Protein AF-A0A2E4DFK0-F1 (afdb_monomer_lite)

Radius of gyration: 17.84 Å; chains: 1; bounding box: 46×48×43 Å

Structure (mmCIF, N/CA/C/O backbone):
data_AF-A0A2E4DFK0-F1
#
_entry.id   AF-A0A2E4DFK0-F1
#
loop_
_atom_site.group_PDB
_atom_site.id
_atom_site.type_symbol
_atom_site.label_atom_id
_atom_site.label_alt_id
_atom_site.label_comp_id
_atom_site.label_asym_id
_atom_site.label_entity_id
_atom_site.label_seq_id
_atom_site.pdbx_PDB_ins_code
_atom_site.Cartn_x
_atom_site.Cartn_y
_atom_site.Cartn_z
_atom_site.occupancy
_atom_site.B_iso_or_equiv
_atom_site.auth_seq_id
_atom_site.auth_comp_id
_atom_site.auth_asym_id
_atom_site.auth_atom_id
_atom_site.pdbx_PDB_model_num
ATOM 1 N N . MET A 1 1 ? 27.033 -33.539 -15.275 1.00 55.78 1 MET A N 1
ATOM 2 C CA . MET A 1 1 ? 26.196 -32.811 -14.290 1.00 55.78 1 MET A CA 1
ATOM 3 C C . MET A 1 1 ? 26.035 -31.314 -14.577 1.00 55.78 1 MET A C 1
ATOM 5 O O . MET A 1 1 ? 24.953 -30.813 -14.322 1.00 55.78 1 MET A O 1
ATOM 9 N N . LYS A 1 2 ? 27.013 -30.598 -15.162 1.00 49.16 2 LYS A N 1
ATOM 10 C CA . LYS A 1 2 ? 26.869 -29.155 -15.469 1.00 49.16 2 LYS A CA 1
ATOM 11 C C . LYS A 1 2 ? 25.799 -28.812 -16.531 1.00 49.16 2 LYS A C 1
ATOM 13 O O . LYS A 1 2 ? 25.130 -27.799 -16.391 1.00 49.16 2 LYS A O 1
ATOM 18 N N . SER A 1 3 ? 25.556 -29.673 -17.527 1.00 51.25 3 SER A N 1
ATOM 19 C CA . SER A 1 3 ? 24.530 -29.415 -18.562 1.00 51.25 3 SER A CA 1
ATOM 20 C C . SER A 1 3 ? 23.079 -29.572 -18.093 1.00 51.25 3 SER A C 1
ATOM 22 O O . SER A 1 3 ? 22.201 -28.958 -18.683 1.00 51.25 3 SER A O 1
ATOM 24 N N . LEU A 1 4 ? 22.806 -30.352 -17.038 1.00 48.09 4 LEU A N 1
ATOM 25 C CA . LEU A 1 4 ? 21.438 -30.538 -16.530 1.00 48.09 4 LEU A CA 1
ATOM 26 C C . LEU A 1 4 ? 20.971 -29.326 -15.702 1.00 48.09 4 LEU A C 1
ATOM 28 O O . LEU A 1 4 ? 19.796 -28.979 -15.728 1.00 48.09 4 LEU A O 1
ATOM 32 N N . MET A 1 5 ? 21.904 -28.640 -15.029 1.00 55.22 5 MET A N 1
ATOM 33 C CA . MET A 1 5 ? 21.616 -27.405 -14.291 1.00 55.22 5 MET A CA 1
ATOM 34 C C . MET A 1 5 ? 21.297 -26.224 -15.217 1.00 55.22 5 MET A C 1
ATOM 36 O O . MET A 1 5 ? 20.380 -25.469 -14.929 1.00 55.22 5 MET A O 1
ATOM 40 N N . ILE A 1 6 ? 21.988 -26.098 -16.355 1.00 53.69 6 ILE A N 1
ATOM 41 C CA . ILE A 1 6 ? 21.777 -24.983 -17.298 1.00 53.69 6 ILE A CA 1
ATOM 42 C C . ILE A 1 6 ? 20.385 -25.050 -17.950 1.00 53.69 6 ILE A C 1
ATOM 44 O O . ILE A 1 6 ? 19.730 -24.024 -18.109 1.00 53.69 6 ILE A O 1
ATOM 48 N N . VAL A 1 7 ? 19.899 -26.250 -18.286 1.00 55.97 7 VAL A N 1
ATOM 49 C CA . VAL A 1 7 ? 18.565 -26.426 -18.889 1.00 55.97 7 VAL A CA 1
ATOM 50 C C . VAL A 1 7 ? 17.448 -26.111 -17.889 1.00 55.97 7 VAL A C 1
ATOM 52 O O . VAL A 1 7 ? 16.452 -25.503 -18.273 1.00 55.97 7 VAL A O 1
ATOM 55 N N . LEU A 1 8 ? 17.625 -26.456 -16.607 1.00 50.47 8 LEU A N 1
ATOM 56 C CA . LEU A 1 8 ? 16.631 -26.174 -15.569 1.00 50.47 8 LEU A CA 1
ATOM 57 C C . LEU A 1 8 ? 16.486 -24.661 -15.317 1.00 50.47 8 LEU A C 1
ATOM 59 O O . LEU A 1 8 ? 15.369 -24.173 -15.202 1.00 50.47 8 LEU A O 1
ATOM 63 N N . THR A 1 9 ? 17.590 -23.905 -15.322 1.00 54.59 9 THR A N 1
ATOM 64 C CA . THR A 1 9 ? 17.565 -22.440 -15.152 1.00 54.59 9 THR A CA 1
ATOM 65 C C . THR A 1 9 ? 16.886 -21.716 -16.321 1.00 54.59 9 THR A C 1
ATOM 67 O O . THR A 1 9 ? 16.130 -20.774 -16.100 1.00 54.59 9 THR A O 1
ATOM 70 N N . ILE A 1 10 ? 17.098 -22.165 -17.565 1.00 53.81 10 ILE A N 1
ATOM 71 C CA . ILE A 1 10 ? 16.459 -21.558 -18.748 1.00 53.81 10 ILE A CA 1
ATOM 72 C C . ILE A 1 10 ? 14.939 -21.795 -18.743 1.00 53.81 10 ILE A C 1
ATOM 74 O O . ILE A 1 10 ? 14.176 -20.908 -19.129 1.00 53.81 10 ILE A O 1
ATOM 78 N N . PHE A 1 11 ? 14.487 -22.962 -18.270 1.00 52.25 11 PHE A N 1
ATOM 79 C CA . PHE A 1 11 ? 13.060 -23.290 -18.214 1.00 52.25 11 PHE A CA 1
ATOM 80 C C . PHE A 1 11 ? 12.300 -22.460 -17.167 1.00 52.25 11 PHE A C 1
ATOM 82 O O . PHE A 1 11 ? 11.178 -22.031 -17.436 1.00 52.25 11 PHE A O 1
ATOM 89 N N . THR A 1 12 ? 12.910 -22.176 -16.009 1.00 54.28 12 THR A N 1
ATOM 90 C CA . THR A 1 12 ? 12.309 -21.306 -14.980 1.00 54.28 12 THR A CA 1
ATOM 91 C C . THR A 1 12 ? 12.127 -19.873 -15.494 1.00 54.28 12 THR A C 1
ATOM 93 O O . THR A 1 12 ? 11.031 -19.327 -15.391 1.00 54.28 12 THR A O 1
ATOM 96 N N . LEU A 1 13 ? 13.140 -19.307 -16.163 1.00 51.50 13 LEU A N 1
ATOM 97 C CA . LEU A 1 13 ? 13.078 -17.945 -16.718 1.00 51.50 13 LEU A CA 1
ATOM 98 C C . LEU A 1 13 ? 12.003 -17.788 -17.813 1.00 51.50 13 LEU A C 1
ATOM 100 O O . LEU A 1 13 ? 11.336 -16.756 -17.895 1.00 51.50 13 LEU A O 1
ATOM 104 N N . GLN A 1 14 ? 11.784 -18.814 -18.646 1.00 52.78 14 GLN A N 1
ATOM 105 C CA . GLN A 1 14 ? 10.715 -18.790 -19.655 1.00 52.78 14 GLN A CA 1
ATOM 106 C C . GLN A 1 14 ? 9.305 -18.889 -19.051 1.00 52.78 14 GLN A C 1
ATOM 108 O O . GLN A 1 14 ? 8.361 -18.356 -19.640 1.00 52.78 14 GLN A O 1
ATOM 113 N N . LEU A 1 15 ? 9.142 -19.546 -17.896 1.00 56.75 15 LEU A N 1
ATOM 114 C CA . LEU A 1 15 ? 7.858 -19.592 -17.192 1.00 56.75 15 LEU A CA 1
ATOM 115 C C . LEU A 1 15 ? 7.529 -18.236 -16.547 1.00 56.75 15 LEU A C 1
ATOM 117 O O . LEU A 1 15 ? 6.394 -17.772 -16.652 1.00 56.75 15 LEU A O 1
ATOM 121 N N . GLU A 1 16 ? 8.525 -17.577 -15.950 1.00 55.44 16 GLU A N 1
ATOM 122 C CA . GLU A 1 16 ? 8.375 -16.276 -15.282 1.00 55.44 16 GLU A CA 1
ATOM 123 C C . GLU A 1 16 ? 8.038 -15.145 -16.263 1.00 55.44 16 GLU A C 1
ATOM 125 O O . GLU A 1 16 ? 7.126 -14.357 -16.013 1.00 55.44 16 GLU A O 1
ATOM 130 N N . ALA A 1 17 ? 8.667 -15.117 -17.444 1.00 55.34 17 ALA A N 1
ATOM 131 C CA . ALA A 1 17 ? 8.335 -14.143 -18.489 1.00 55.34 17 ALA A CA 1
ATOM 132 C C . ALA A 1 17 ? 6.880 -14.266 -18.991 1.00 55.34 17 ALA A C 1
ATOM 134 O O . ALA A 1 17 ? 6.301 -13.298 -19.490 1.00 55.34 17 ALA A O 1
ATOM 135 N N . LYS A 1 18 ? 6.259 -15.444 -18.839 1.00 63.25 18 LYS A N 1
ATOM 136 C CA . LYS A 1 18 ? 4.854 -15.662 -19.199 1.00 63.25 18 LYS A CA 1
ATOM 137 C C . LYS A 1 18 ? 3.891 -15.090 -18.156 1.00 63.25 18 LYS A C 1
ATOM 139 O O . LYS A 1 18 ? 2.801 -14.672 -18.547 1.00 63.25 18 LYS A O 1
ATOM 144 N N . LEU A 1 19 ? 4.299 -15.005 -16.884 1.00 67.06 19 LEU A N 1
ATOM 145 C CA . LEU A 1 19 ? 3.489 -14.438 -15.799 1.00 67.06 19 LEU A CA 1
ATOM 146 C C . LEU A 1 19 ? 3.148 -12.975 -16.098 1.00 67.06 19 LEU A C 1
ATOM 148 O O . LEU A 1 19 ? 1.978 -12.622 -16.183 1.00 67.06 19 LEU A O 1
ATOM 152 N N . CYS A 1 20 ? 4.132 -12.130 -16.402 1.00 76.38 20 CYS A N 1
ATOM 153 C CA . CYS A 1 20 ? 3.855 -10.724 -16.719 1.00 76.38 20 CYS A CA 1
ATOM 154 C C . CYS A 1 20 ? 3.474 -10.466 -18.187 1.00 76.38 20 CYS A C 1
ATOM 156 O O . CYS A 1 20 ? 3.246 -9.312 -18.559 1.00 76.38 20 CYS A O 1
ATOM 158 N N . SER A 1 21 ? 3.393 -11.503 -19.035 1.00 65.88 21 SER A N 1
ATOM 159 C CA . SER A 1 21 ? 3.031 -11.315 -20.441 1.00 65.88 21 SER A CA 1
ATOM 160 C C . SER A 1 21 ? 1.601 -10.781 -20.557 1.00 65.88 21 SER A C 1
ATOM 162 O O . SER A 1 21 ? 0.642 -11.332 -20.014 1.00 65.88 21 SER A O 1
ATOM 164 N N . THR A 1 22 ? 1.479 -9.649 -21.243 1.00 58.12 22 THR A N 1
ATOM 165 C CA . THR A 1 22 ? 0.258 -8.871 -21.439 1.00 58.12 22 THR A CA 1
ATOM 166 C C . THR A 1 22 ? 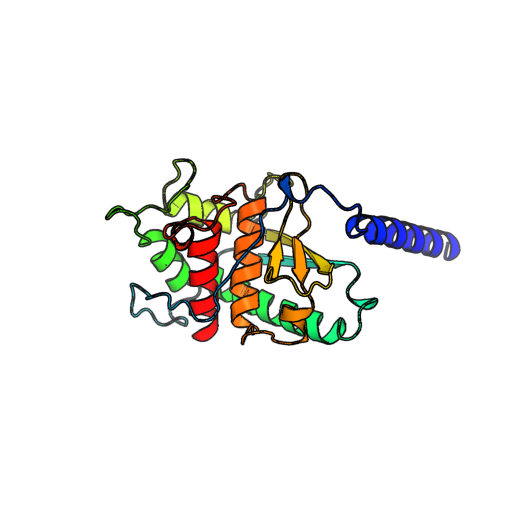-0.719 -9.593 -22.366 1.00 58.12 22 THR A C 1
ATOM 168 O O . THR A 1 22 ? -1.018 -9.128 -23.463 1.00 58.12 22 THR A O 1
ATOM 171 N N . GLN A 1 23 ? -1.306 -10.707 -21.933 1.00 53.41 23 GLN A N 1
ATOM 172 C CA . GLN A 1 23 ? -2.665 -10.967 -22.392 1.00 53.41 23 GLN A CA 1
ATOM 173 C C . GLN A 1 23 ? -3.513 -9.820 -21.843 1.00 53.41 23 GLN A C 1
ATOM 175 O O . GLN A 1 23 ? -3.681 -9.687 -20.633 1.00 53.41 23 GLN A O 1
ATOM 180 N N . HIS A 1 24 ? -3.936 -8.918 -22.73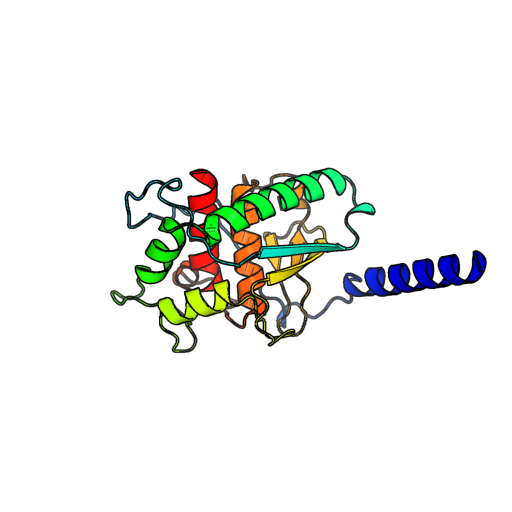4 1.00 53.03 24 HIS A N 1
ATOM 181 C CA . HIS A 1 24 ? -4.900 -7.864 -22.444 1.00 53.03 24 HIS A CA 1
ATOM 182 C C . HIS A 1 24 ? -6.182 -8.520 -21.930 1.00 53.03 24 HIS A C 1
ATOM 184 O O . HIS A 1 24 ? -7.081 -8.845 -22.699 1.00 53.03 24 HIS A O 1
ATOM 190 N N . MET A 1 25 ? -6.241 -8.744 -20.622 1.00 57.06 25 MET A N 1
ATOM 191 C CA . MET A 1 25 ? -7.495 -8.990 -19.939 1.00 57.06 25 MET A CA 1
ATOM 192 C C . MET A 1 25 ? -8.351 -7.732 -20.081 1.00 57.06 25 MET A C 1
ATOM 194 O O . MET A 1 25 ? -7.818 -6.609 -20.099 1.00 57.06 25 MET A O 1
ATOM 198 N N . SER A 1 26 ? -9.656 -7.950 -20.239 1.00 63.62 26 SER A N 1
ATOM 199 C CA . SER A 1 26 ? -10.679 -6.913 -20.347 1.00 63.62 26 SER A CA 1
ATOM 200 C C . SER A 1 26 ? -10.501 -5.866 -19.254 1.00 63.62 26 SER A C 1
ATOM 202 O O . SER A 1 26 ? -10.208 -6.194 -18.105 1.00 63.62 26 SER A O 1
ATOM 204 N N . GLU A 1 27 ? -10.685 -4.592 -19.610 1.00 66.00 27 GLU A N 1
ATOM 205 C CA . GLU A 1 27 ? -10.629 -3.489 -18.640 1.00 66.00 27 GLU A CA 1
ATOM 206 C C . GLU A 1 27 ? -11.657 -3.671 -17.508 1.00 66.00 27 GLU A C 1
ATOM 208 O O . GLU A 1 27 ? -11.428 -3.193 -16.404 1.00 66.00 27 GLU A O 1
ATOM 213 N N . GLU A 1 28 ? -12.728 -4.434 -17.747 1.00 63.25 28 GLU A N 1
ATOM 214 C CA . GLU A 1 28 ? -13.778 -4.757 -16.771 1.00 63.25 28 GLU A CA 1
ATOM 215 C C . GLU A 1 28 ? -13.278 -5.524 -15.534 1.00 63.25 28 GLU A C 1
ATOM 217 O O . GLU A 1 28 ? -13.874 -5.404 -14.466 1.00 63.25 28 GLU A O 1
ATOM 222 N N . ASP A 1 29 ? -12.169 -6.264 -15.638 1.00 63.91 29 ASP A N 1
ATOM 223 C CA . ASP A 1 29 ? -11.609 -7.024 -14.511 1.00 63.91 29 ASP A CA 1
ATOM 224 C C . ASP A 1 29 ? -10.558 -6.231 -13.712 1.00 63.91 29 ASP A C 1
ATOM 226 O O . ASP A 1 29 ? -10.050 -6.716 -12.690 1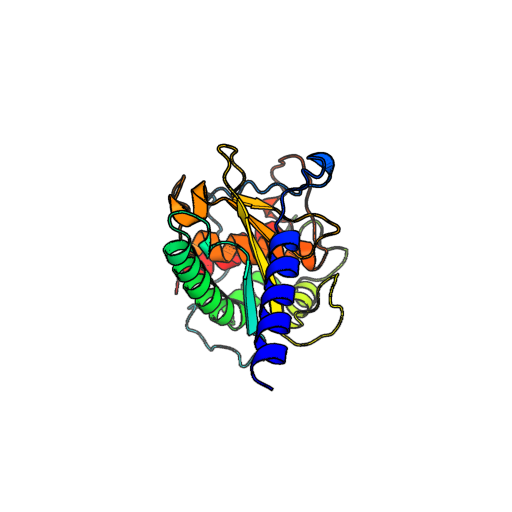.00 63.91 29 ASP A O 1
ATOM 230 N N . ARG A 1 30 ? -10.205 -5.021 -14.173 1.00 72.31 30 ARG A N 1
ATOM 231 C CA . ARG A 1 30 ? -9.169 -4.181 -13.558 1.00 72.31 30 ARG A CA 1
ATOM 232 C C . ARG A 1 30 ? -9.731 -3.369 -12.406 1.00 72.31 30 ARG A C 1
ATOM 234 O O . ARG A 1 30 ? -10.757 -2.703 -12.523 1.00 72.31 30 ARG A O 1
ATOM 241 N N . HIS A 1 31 ? -9.004 -3.374 -11.297 1.00 68.75 31 HIS A N 1
ATOM 242 C CA . HIS A 1 31 ? -9.246 -2.455 -10.194 1.00 68.75 31 HIS A CA 1
ATOM 243 C C . HIS A 1 31 ? -8.279 -1.281 -10.340 1.00 68.75 31 HIS A C 1
ATOM 245 O O . HIS A 1 31 ? -7.191 -1.290 -9.780 1.00 68.75 31 HIS A O 1
ATOM 251 N N . ASP A 1 32 ? -8.657 -0.301 -11.164 1.00 70.56 32 ASP A N 1
ATOM 252 C CA . ASP A 1 32 ? -7.804 0.855 -11.439 1.00 70.56 32 ASP A CA 1
ATOM 253 C C . ASP A 1 32 ? -7.720 1.791 -10.219 1.00 70.56 32 ASP A C 1
ATOM 255 O O . ASP A 1 32 ? -8.738 2.236 -9.655 1.00 70.56 32 ASP A O 1
ATOM 259 N N . ILE A 1 33 ? -6.485 2.144 -9.856 1.00 65.75 33 ILE A N 1
ATOM 260 C CA . ILE A 1 33 ? -6.190 3.111 -8.803 1.00 65.75 33 ILE A CA 1
ATOM 261 C C . ILE A 1 33 ? -6.004 4.509 -9.384 1.00 65.75 33 ILE A C 1
ATOM 263 O O . ILE A 1 33 ? -5.139 4.752 -10.225 1.00 65.75 33 ILE A O 1
ATOM 267 N N . TYR A 1 34 ? -6.751 5.450 -8.812 1.00 67.50 34 TYR A N 1
ATOM 268 C CA . TYR A 1 34 ? -6.393 6.863 -8.783 1.00 67.50 34 TYR A CA 1
ATOM 269 C C . TYR A 1 34 ? -5.968 7.183 -7.346 1.00 67.50 34 TYR A C 1
ATOM 271 O O . TYR A 1 34 ? -6.824 7.245 -6.462 1.00 67.50 34 TYR A O 1
ATOM 279 N N . PHE A 1 35 ? -4.663 7.254 -7.095 1.00 64.06 35 PHE A N 1
ATOM 280 C CA . PHE A 1 35 ? -4.095 7.722 -5.830 1.00 64.06 35 PHE A CA 1
ATOM 281 C C . PHE A 1 35 ? -3.755 9.184 -6.079 1.00 64.06 35 PHE A C 1
ATOM 283 O O . PHE A 1 35 ? -2.971 9.473 -6.985 1.00 64.06 35 PHE A O 1
ATOM 290 N N . ASP A 1 36 ? -4.407 10.097 -5.367 1.00 69.62 36 ASP A N 1
ATOM 291 C CA . ASP A 1 36 ? -4.028 11.503 -5.428 1.00 69.62 36 ASP A CA 1
ATOM 292 C C . ASP A 1 36 ? -2.904 11.716 -4.410 1.00 69.62 36 ASP A C 1
ATOM 294 O O . ASP A 1 36 ? -3.173 11.660 -3.209 1.00 69.62 36 ASP A O 1
ATOM 298 N N . PRO A 1 37 ? -1.649 11.923 -4.848 1.00 57.06 37 PRO A N 1
ATOM 299 C CA . PRO A 1 37 ? -0.534 12.127 -3.927 1.00 57.06 37 PRO A CA 1
ATOM 300 C C . PRO A 1 37 ? -0.673 13.422 -3.112 1.00 57.06 37 PRO A C 1
ATOM 302 O O . PRO A 1 37 ? 0.066 13.606 -2.154 1.00 57.06 37 PRO A O 1
ATOM 305 N N . ASN A 1 38 ? -1.613 14.309 -3.466 1.00 64.25 38 ASN A N 1
ATOM 306 C CA . ASN A 1 38 ? -1.909 15.532 -2.718 1.00 64.25 38 ASN A CA 1
ATOM 307 C C . ASN A 1 38 ? -3.115 15.380 -1.778 1.00 64.25 38 ASN A C 1
ATOM 309 O O . ASN A 1 38 ? -3.523 16.362 -1.157 1.00 64.25 38 ASN A O 1
ATOM 313 N N . GLU A 1 39 ? -3.739 14.199 -1.692 1.00 73.44 39 GLU A N 1
ATOM 314 C CA . GLU A 1 39 ? -4.818 13.986 -0.730 1.00 73.44 39 GLU A CA 1
ATOM 315 C C . GLU A 1 39 ? -4.224 13.894 0.682 1.00 73.44 39 GLU A C 1
ATOM 317 O O . GLU A 1 39 ? -3.675 12.869 1.082 1.00 73.44 39 GLU A O 1
ATOM 322 N N . GLU A 1 40 ? -4.338 14.989 1.438 1.00 66.00 40 GLU A N 1
ATOM 323 C CA . GLU A 1 40 ? -3.895 15.044 2.829 1.00 66.00 40 GLU A CA 1
ATOM 324 C C . GLU A 1 40 ? -4.683 14.036 3.677 1.00 66.00 40 GLU A C 1
ATOM 326 O O . GLU A 1 40 ? -5.914 14.093 3.793 1.00 66.00 40 GLU A O 1
ATOM 331 N N . PHE A 1 41 ? -3.956 13.096 4.280 1.00 71.00 41 PHE A N 1
ATOM 332 C CA . PHE A 1 41 ? -4.496 12.179 5.271 1.00 71.00 41 PHE A CA 1
ATOM 333 C C . PHE A 1 41 ? -4.151 12.698 6.667 1.00 71.00 41 PHE A C 1
ATOM 335 O O . PHE A 1 41 ? -2.993 12.692 7.086 1.00 71.00 41 PHE A O 1
ATOM 342 N N . GLU A 1 42 ? -5.164 13.150 7.401 1.00 74.56 42 GLU A N 1
ATOM 343 C CA . GLU A 1 42 ? -4.982 13.594 8.780 1.00 74.56 42 GLU A CA 1
ATOM 344 C C . GLU A 1 42 ? -4.785 12.387 9.706 1.00 74.56 42 GLU A C 1
ATOM 346 O O . GLU A 1 42 ? -5.653 11.521 9.836 1.00 74.56 42 GLU A O 1
ATOM 351 N N . PHE A 1 43 ? -3.634 12.348 10.373 1.00 76.12 43 PHE A N 1
ATOM 352 C CA . PHE A 1 43 ? -3.362 11.393 11.442 1.00 76.12 43 PHE A CA 1
ATOM 353 C C . PHE A 1 43 ? -4.179 11.737 12.679 1.00 76.12 43 PHE A C 1
ATOM 355 O O . PHE A 1 43 ? -4.266 12.897 13.080 1.00 76.12 43 PHE A O 1
ATOM 362 N N . THR A 1 44 ? -4.752 10.718 13.314 1.00 75.88 44 THR A N 1
ATOM 363 C CA . THR A 1 44 ? -5.571 10.923 14.514 1.00 75.88 44 THR A CA 1
ATOM 364 C C . THR A 1 44 ? -4.736 11.018 15.787 1.00 75.88 44 THR A C 1
ATOM 366 O O . THR A 1 44 ? -5.251 11.424 16.832 1.00 75.88 44 THR A O 1
ATOM 369 N N . THR A 1 45 ? -3.450 10.656 15.718 1.00 71.31 45 THR A N 1
ATOM 370 C CA . THR A 1 45 ? -2.562 10.597 16.877 1.00 71.31 45 THR A CA 1
ATOM 371 C C . THR A 1 45 ? -1.240 11.339 16.670 1.00 71.31 45 THR A C 1
ATOM 373 O O . THR A 1 45 ? -0.661 11.355 15.586 1.00 71.31 45 THR A O 1
ATOM 376 N N . ASN A 1 46 ? -0.738 11.930 17.760 1.00 74.69 46 ASN A N 1
ATOM 377 C CA . ASN A 1 46 ? 0.606 12.510 17.860 1.00 74.69 46 ASN A CA 1
ATOM 378 C C . ASN A 1 46 ? 1.602 11.471 18.411 1.00 74.69 46 ASN A C 1
ATOM 380 O O . ASN A 1 46 ? 2.349 11.767 19.341 1.00 74.69 46 ASN A O 1
ATOM 384 N N . ILE A 1 47 ? 1.543 10.231 17.921 1.00 76.12 47 ILE A N 1
ATOM 385 C CA . ILE A 1 47 ? 2.512 9.186 18.283 1.00 76.12 47 ILE A CA 1
ATOM 386 C C . ILE A 1 47 ? 3.746 9.367 17.392 1.00 76.12 47 ILE A C 1
ATOM 388 O O . ILE A 1 47 ? 3.604 9.541 16.178 1.00 76.12 47 ILE A O 1
ATOM 392 N N . ASP A 1 48 ? 4.941 9.352 17.988 1.00 74.06 48 ASP A N 1
ATOM 393 C CA . ASP A 1 48 ? 6.193 9.363 17.226 1.00 74.06 48 ASP A CA 1
ATOM 394 C C . ASP A 1 48 ? 6.285 8.060 16.425 1.00 74.06 48 ASP A C 1
ATOM 396 O O . ASP A 1 48 ? 6.017 6.978 16.941 1.00 74.06 48 ASP A O 1
ATOM 400 N N . VAL A 1 49 ? 6.660 8.132 15.151 1.00 68.50 49 VAL A N 1
ATOM 401 C CA . VAL A 1 49 ? 6.832 6.922 14.336 1.00 68.50 49 VAL A CA 1
ATOM 402 C C . VAL A 1 49 ? 7.946 6.013 14.879 1.00 68.50 49 VAL A C 1
ATOM 404 O O . VAL A 1 49 ? 7.944 4.810 14.622 1.00 68.50 49 VAL A O 1
ATOM 407 N N . ASN A 1 50 ? 8.870 6.576 15.662 1.00 68.75 50 ASN A N 1
ATOM 408 C CA . ASN A 1 50 ? 9.941 5.858 16.340 1.00 68.75 50 ASN A CA 1
ATOM 409 C C . ASN A 1 50 ? 9.538 5.322 17.725 1.00 68.75 50 ASN A C 1
ATOM 411 O O . ASN A 1 50 ? 10.359 4.655 18.360 1.00 68.75 50 ASN A O 1
ATOM 415 N N . ASP A 1 51 ? 8.314 5.588 18.203 1.00 64.56 51 ASP A N 1
ATOM 416 C CA . ASP A 1 51 ? 7.816 4.968 19.433 1.00 64.56 51 ASP A CA 1
ATOM 417 C C . ASP A 1 51 ? 7.666 3.459 19.213 1.00 64.56 51 ASP A C 1
ATOM 419 O O . ASP A 1 51 ? 6.849 3.014 18.407 1.00 64.56 51 ASP A O 1
ATOM 423 N N . GLU A 1 52 ? 8.477 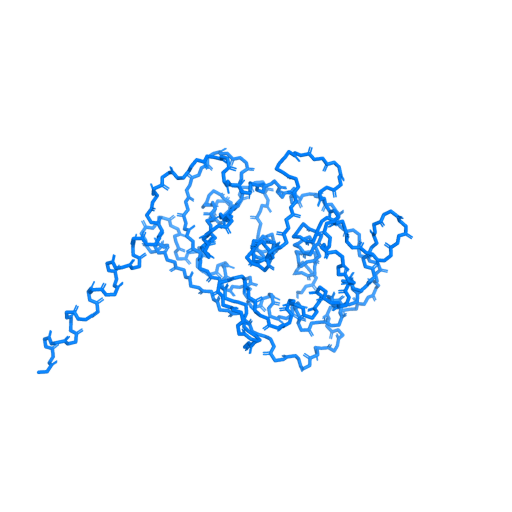2.703 19.960 1.00 73.94 52 GLU A N 1
ATOM 424 C CA . GLU A 1 52 ? 8.497 1.243 20.110 1.00 73.94 52 GLU A CA 1
ATOM 425 C C . GLU A 1 52 ? 8.057 0.459 18.860 1.00 73.94 52 GLU A C 1
ATOM 427 O O . GLU A 1 52 ? 6.874 0.170 18.660 1.00 73.94 52 GLU A O 1
ATOM 432 N N . LEU A 1 53 ? 9.037 0.025 18.055 1.00 77.00 53 LEU A N 1
ATOM 433 C CA . LEU A 1 53 ? 8.803 -1.065 17.108 1.00 77.00 53 LEU A CA 1
ATOM 434 C C . LEU A 1 53 ? 8.303 -2.284 17.884 1.00 77.00 53 LEU A C 1
ATOM 436 O O . LEU A 1 53 ? 8.953 -2.778 18.810 1.00 77.00 53 LEU A O 1
ATOM 440 N N . GLU A 1 54 ? 7.137 -2.768 17.494 1.00 79.56 54 GLU A N 1
ATOM 441 C CA . GLU A 1 54 ? 6.583 -3.996 18.020 1.00 79.56 54 GLU A CA 1
ATOM 442 C C . GLU A 1 54 ? 7.353 -5.165 17.412 1.00 79.56 54 GLU A C 1
ATOM 444 O O . GLU A 1 54 ? 7.668 -5.174 16.223 1.00 79.56 54 GLU A O 1
ATOM 449 N N . ASN A 1 55 ? 7.658 -6.173 18.228 1.00 79.88 55 ASN A N 1
ATOM 450 C CA . ASN A 1 55 ? 8.236 -7.418 17.735 1.00 79.88 55 ASN A CA 1
ATOM 451 C C . ASN A 1 55 ? 7.143 -8.250 17.046 1.00 79.88 55 ASN A C 1
ATOM 453 O O . ASN A 1 55 ? 6.676 -9.254 17.588 1.00 79.88 55 ASN A O 1
ATOM 457 N N . VAL A 1 56 ? 6.674 -7.774 15.893 1.00 82.62 56 VAL A N 1
ATOM 458 C CA . VAL A 1 56 ? 5.776 -8.522 15.018 1.00 82.62 56 VAL A CA 1
ATOM 459 C C . VAL A 1 56 ? 6.622 -9.367 14.064 1.00 82.62 56 VAL A C 1
ATOM 461 O O . VAL A 1 56 ? 7.599 -8.869 13.511 1.00 82.62 56 VAL A O 1
ATOM 464 N N . PRO A 1 57 ? 6.278 -10.645 13.846 1.00 86.81 57 PRO A N 1
ATOM 465 C CA . PRO A 1 57 ? 7.036 -11.525 12.957 1.00 86.81 57 PRO A CA 1
ATOM 466 C C . PRO A 1 57 ? 6.824 -11.210 11.465 1.00 86.81 57 PRO A C 1
ATOM 468 O O . PRO A 1 57 ? 7.262 -11.991 10.627 1.00 86.81 57 PRO A O 1
ATOM 471 N N . THR A 1 58 ? 6.123 -10.122 11.129 1.00 90.31 58 THR A N 1
ATOM 472 C CA . THR A 1 58 ? 5.650 -9.858 9.771 1.00 90.31 58 THR A CA 1
ATOM 473 C C . THR A 1 58 ? 6.753 -9.303 8.867 1.00 90.31 58 THR A C 1
ATOM 475 O O . THR A 1 58 ? 7.387 -8.303 9.203 1.00 90.31 58 THR A O 1
ATOM 478 N N . SER A 1 59 ? 6.947 -9.921 7.703 1.00 93.69 59 SER A N 1
ATOM 479 C CA . SER A 1 59 ? 7.929 -9.551 6.677 1.00 93.69 59 SER A CA 1
ATOM 480 C C . SER A 1 59 ? 7.261 -9.230 5.336 1.00 93.69 59 SER A C 1
ATOM 482 O O . SER A 1 59 ? 6.060 -9.431 5.139 1.00 93.69 59 SER A O 1
ATOM 484 N N . PHE A 1 60 ? 8.054 -8.724 4.389 1.00 94.50 60 PHE A N 1
ATOM 485 C CA . PHE A 1 60 ? 7.626 -8.493 3.012 1.00 94.50 60 PHE A CA 1
ATOM 486 C C . PHE A 1 60 ? 8.523 -9.215 2.016 1.00 94.50 60 PHE A C 1
ATOM 488 O O . PHE A 1 60 ? 9.746 -9.036 2.031 1.00 94.50 60 PHE A O 1
ATOM 495 N N . SER A 1 61 ? 7.894 -9.913 1.073 1.00 95.94 61 SER A N 1
ATOM 496 C CA . SER A 1 61 ? 8.557 -10.577 -0.045 1.00 95.94 61 SER A CA 1
ATOM 497 C C . SER A 1 61 ? 8.072 -9.986 -1.358 1.00 95.94 61 SER A C 1
ATOM 499 O O . SER A 1 61 ? 6.885 -9.984 -1.675 1.00 95.94 61 SER A O 1
ATOM 501 N N . VAL A 1 62 ? 9.004 -9.408 -2.111 1.00 96.88 62 VAL A N 1
ATOM 502 C CA . VAL A 1 62 ? 8.719 -8.665 -3.340 1.00 96.88 62 VAL A CA 1
ATOM 503 C C . VAL A 1 62 ? 9.502 -9.304 -4.479 1.00 96.88 62 VAL A C 1
ATOM 505 O O . VAL A 1 62 ? 10.720 -9.154 -4.572 1.00 96.88 62 VAL A O 1
ATOM 508 N N . GLN A 1 63 ? 8.800 -9.981 -5.383 1.00 97.06 63 GLN A N 1
ATOM 509 C CA . GLN A 1 63 ? 9.367 -10.496 -6.623 1.00 97.06 63 GLN A CA 1
ATOM 510 C C . GLN A 1 63 ? 9.184 -9.467 -7.742 1.00 97.06 63 GLN A C 1
ATOM 512 O O . GLN A 1 63 ? 8.065 -9.069 -8.057 1.00 97.06 63 GLN A O 1
ATOM 517 N N . LEU A 1 64 ? 10.279 -9.052 -8.376 1.00 96.12 64 LEU A N 1
ATOM 518 C CA . LEU A 1 64 ? 10.268 -8.103 -9.491 1.00 96.12 64 LEU A CA 1
ATOM 519 C C . LEU A 1 64 ? 10.454 -8.867 -10.800 1.00 96.12 64 LEU A C 1
ATOM 521 O O . LEU A 1 64 ? 11.561 -9.298 -11.109 1.00 96.12 64 LEU A O 1
ATOM 525 N N . VAL A 1 65 ? 9.381 -9.044 -11.571 1.00 95.81 65 VAL A N 1
ATOM 526 C CA . VAL A 1 65 ? 9.408 -9.870 -12.785 1.00 95.81 65 VAL A CA 1
ATOM 527 C C . VAL A 1 65 ? 9.457 -8.985 -14.025 1.00 95.81 65 VAL A C 1
ATOM 529 O O . VAL A 1 65 ? 8.542 -8.211 -14.297 1.00 95.81 65 VAL A O 1
ATOM 532 N N . GLY A 1 66 ? 10.526 -9.111 -14.812 1.00 93.56 66 GLY A N 1
ATOM 533 C CA . GLY A 1 66 ? 10.656 -8.463 -16.114 1.00 93.56 66 GLY A CA 1
ATOM 534 C C . GLY A 1 66 ? 11.174 -7.026 -16.079 1.00 93.56 66 GLY A C 1
ATOM 535 O O . GLY A 1 66 ? 11.347 -6.448 -17.151 1.00 93.56 66 GLY A O 1
ATOM 536 N N . PHE A 1 67 ? 11.439 -6.441 -14.904 1.00 94.62 67 PHE A N 1
ATOM 537 C CA . PHE A 1 67 ? 11.964 -5.072 -14.758 1.00 94.62 67 PHE A CA 1
ATOM 538 C C . PHE A 1 67 ? 13.321 -4.873 -15.431 1.00 94.62 67 PHE A C 1
ATOM 540 O O . PHE A 1 67 ? 13.575 -3.802 -15.974 1.00 94.62 67 PHE A O 1
ATOM 547 N N . GLU A 1 68 ? 14.165 -5.900 -15.452 1.00 94.56 68 GLU A N 1
ATOM 548 C CA . GLU A 1 68 ? 15.477 -5.907 -16.102 1.00 94.56 68 GLU A CA 1
ATOM 549 C C . GLU A 1 68 ? 15.405 -5.621 -17.611 1.00 94.56 68 GLU A C 1
ATOM 551 O O . GLU A 1 68 ? 16.369 -5.143 -18.205 1.00 94.56 68 GLU A O 1
ATOM 556 N N . ASN A 1 69 ? 14.240 -5.839 -18.229 1.00 93.62 69 ASN A N 1
ATOM 557 C CA . ASN A 1 69 ? 14.012 -5.574 -19.649 1.00 93.62 69 ASN A CA 1
ATOM 558 C C . ASN A 1 69 ? 13.533 -4.138 -19.929 1.00 93.62 69 ASN A C 1
ATOM 560 O O . ASN A 1 69 ? 13.341 -3.764 -21.088 1.00 93.62 69 ASN A O 1
ATOM 564 N N . TRP A 1 70 ? 13.315 -3.320 -18.893 1.00 94.25 70 TRP A N 1
ATOM 565 C CA . TRP A 1 70 ? 12.820 -1.951 -19.025 1.00 94.25 70 TRP A CA 1
ATOM 566 C C . TRP A 1 70 ? 13.926 -0.923 -18.812 1.00 94.25 70 TRP A C 1
ATOM 568 O O . TRP A 1 70 ? 14.722 -0.997 -17.877 1.00 94.25 70 TRP A O 1
ATOM 578 N N . ARG A 1 71 ? 13.917 0.138 -19.628 1.00 95.12 71 ARG A N 1
ATOM 579 C CA . ARG A 1 71 ? 14.760 1.313 -19.377 1.00 95.12 71 ARG A CA 1
ATOM 580 C C . ARG A 1 71 ? 14.404 1.927 -18.019 1.00 95.12 71 ARG A C 1
ATOM 582 O O . ARG A 1 71 ? 13.264 2.357 -17.826 1.00 95.12 71 ARG A O 1
ATOM 589 N N . GLY A 1 72 ? 15.403 2.025 -17.141 1.00 95.69 72 GLY A N 1
ATOM 590 C CA . GLY A 1 72 ? 15.251 2.502 -15.763 1.00 95.69 72 GLY A CA 1
ATOM 591 C C . GLY A 1 72 ? 14.718 1.441 -14.796 1.00 95.69 72 GLY A C 1
ATOM 592 O O . GLY A 1 72 ? 14.338 1.787 -13.685 1.00 95.69 72 GLY A O 1
ATOM 593 N N . GLY A 1 73 ? 14.673 0.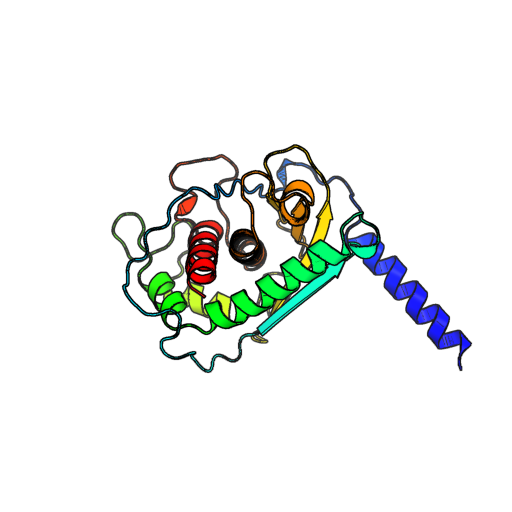168 -15.206 1.00 96.12 73 GLY A N 1
ATOM 594 C CA . GLY A 1 73 ? 14.244 -0.945 -14.364 1.00 96.12 73 GLY A CA 1
ATOM 595 C C . GLY A 1 73 ? 15.024 -1.026 -13.057 1.00 96.12 73 GLY A C 1
ATOM 596 O O . GLY A 1 73 ? 14.409 -1.006 -12.001 1.00 96.12 73 GLY A O 1
ATOM 597 N N . GLU A 1 74 ? 16.359 -1.017 -13.117 1.00 96.69 74 GLU A N 1
ATOM 598 C CA . GLU A 1 74 ? 17.239 -1.059 -11.934 1.00 96.69 74 GLU A CA 1
ATOM 599 C C . GLU A 1 74 ? 16.953 0.075 -10.932 1.00 96.69 74 GLU A C 1
ATOM 601 O O . GLU A 1 74 ? 16.892 -0.157 -9.728 1.00 96.69 74 GLU A O 1
ATOM 606 N N . GLU A 1 75 ? 16.702 1.298 -11.415 1.00 96.25 75 GLU A N 1
ATOM 607 C CA . GLU A 1 75 ? 16.329 2.430 -10.554 1.00 96.25 75 GLU A CA 1
ATOM 608 C C . GLU A 1 75 ? 15.005 2.161 -9.827 1.00 96.25 75 GLU A C 1
ATOM 610 O O . GLU A 1 75 ? 14.880 2.418 -8.629 1.00 96.25 75 GLU A O 1
ATOM 615 N N . VAL A 1 76 ? 14.019 1.611 -10.540 1.00 96.50 76 VAL A N 1
ATOM 616 C CA . VAL A 1 76 ? 12.733 1.250 -9.941 1.00 96.50 76 VAL A CA 1
ATOM 617 C C . VAL A 1 76 ? 12.886 0.104 -8.945 1.00 96.50 76 VAL A C 1
ATOM 619 O O . VAL A 1 76 ? 12.280 0.171 -7.881 1.00 96.50 76 VAL A O 1
ATOM 622 N N . GLN A 1 77 ? 13.726 -0.896 -9.226 1.00 96.56 77 GLN A N 1
ATOM 623 C CA . GLN A 1 77 ? 14.015 -1.970 -8.270 1.00 96.56 77 GLN A CA 1
ATOM 624 C C . GLN A 1 77 ? 14.566 -1.401 -6.953 1.00 96.56 77 GLN A C 1
ATOM 626 O O . GLN A 1 77 ? 14.093 -1.769 -5.882 1.00 96.56 77 GLN A O 1
ATOM 631 N N . LEU A 1 78 ? 15.488 -0.432 -7.023 1.00 97.00 78 LEU A N 1
ATOM 632 C CA . LEU A 1 78 ? 16.015 0.250 -5.836 1.00 97.00 78 LEU A CA 1
ATOM 633 C C . LEU A 1 78 ? 14.935 1.033 -5.076 1.00 97.00 78 LEU A C 1
ATOM 635 O O . LEU A 1 78 ? 14.919 1.005 -3.847 1.00 97.00 78 LEU A O 1
ATOM 639 N N . LYS A 1 79 ? 14.031 1.731 -5.776 1.00 97.25 79 LYS A N 1
ATOM 640 C CA . LYS A 1 79 ? 12.908 2.448 -5.140 1.00 97.25 79 LYS A CA 1
ATOM 641 C C . LYS A 1 79 ? 11.946 1.485 -4.446 1.00 97.25 79 LYS A C 1
ATOM 643 O O . LYS A 1 79 ? 11.535 1.746 -3.320 1.00 97.25 79 LYS A O 1
ATOM 648 N N . VAL A 1 80 ? 11.612 0.369 -5.095 1.00 97.62 80 VAL A N 1
ATOM 649 C CA . VAL A 1 80 ? 10.741 -0.656 -4.510 1.00 97.62 80 VAL A CA 1
ATOM 650 C C . VAL A 1 80 ? 11.397 -1.297 -3.291 1.00 97.62 80 VAL A C 1
ATOM 652 O O . VAL A 1 80 ? 10.725 -1.479 -2.285 1.00 97.62 80 VAL A O 1
ATOM 655 N N . GLU A 1 81 ? 12.699 -1.577 -3.330 1.00 97.06 81 GLU A N 1
ATOM 656 C CA . GLU A 1 81 ? 13.403 -2.155 -2.183 1.00 97.06 81 GLU A CA 1
ATOM 657 C C . GLU A 1 81 ? 13.437 -1.206 -0.978 1.00 97.06 81 GLU A C 1
ATOM 659 O O . GLU A 1 81 ? 13.211 -1.616 0.161 1.00 97.06 81 GLU A O 1
ATOM 664 N N . LYS A 1 82 ? 13.640 0.095 -1.211 1.00 97.19 82 LYS A N 1
ATOM 665 C CA . LYS A 1 82 ? 13.532 1.096 -0.140 1.00 97.19 82 LYS A CA 1
ATOM 666 C C . LYS A 1 82 ? 12.112 1.181 0.417 1.00 97.19 82 LYS A C 1
ATOM 668 O O . LYS A 1 82 ? 11.936 1.204 1.636 1.00 97.19 82 LYS A O 1
ATOM 673 N N . ALA A 1 83 ? 11.104 1.171 -0.457 1.00 97.06 83 ALA A N 1
ATOM 674 C CA . ALA A 1 83 ? 9.704 1.136 -0.047 1.00 97.06 83 ALA A CA 1
ATOM 675 C C . ALA A 1 83 ? 9.374 -0.134 0.760 1.00 97.06 83 ALA A C 1
ATOM 677 O O . ALA A 1 83 ? 8.685 -0.042 1.773 1.00 97.06 83 ALA A O 1
ATOM 678 N N . ARG A 1 84 ? 9.920 -1.298 0.386 1.00 96.31 84 ARG A N 1
ATOM 679 C CA . ARG A 1 84 ? 9.802 -2.559 1.137 1.00 96.31 84 ARG A CA 1
ATOM 680 C C . ARG A 1 84 ? 10.361 -2.414 2.554 1.00 96.31 84 ARG A C 1
ATOM 682 O O . ARG A 1 84 ? 9.666 -2.720 3.518 1.00 96.31 84 ARG A O 1
ATOM 689 N N . GLY A 1 85 ? 11.566 -1.860 2.694 1.00 95.62 85 GLY A N 1
ATOM 690 C CA . GLY A 1 85 ? 12.165 -1.606 4.008 1.00 95.62 85 GLY A CA 1
ATOM 691 C C . GLY A 1 85 ? 11.363 -0.615 4.867 1.00 95.62 85 GLY A C 1
ATOM 692 O O . GLY A 1 85 ? 11.295 -0.763 6.087 1.00 95.62 85 GLY A O 1
ATOM 693 N N . LYS A 1 86 ? 10.718 0.387 4.255 1.00 96.12 86 LYS A N 1
ATOM 694 C CA . LYS A 1 86 ? 9.781 1.280 4.960 1.00 96.12 86 LYS A CA 1
ATOM 695 C C . LYS A 1 86 ? 8.516 0.544 5.395 1.00 96.12 86 LYS A C 1
ATOM 697 O O . LYS A 1 86 ? 8.103 0.692 6.540 1.00 96.12 86 LYS A O 1
ATOM 702 N N . LEU A 1 87 ? 7.931 -0.269 4.519 1.00 95.75 87 LEU A N 1
ATOM 703 C CA . LEU A 1 87 ? 6.740 -1.070 4.808 1.00 95.75 87 LEU A CA 1
ATOM 704 C C . LEU A 1 87 ? 6.937 -1.998 6.015 1.00 95.75 87 LEU A C 1
ATOM 706 O O . LEU A 1 87 ? 6.072 -2.034 6.889 1.00 95.75 87 LEU A O 1
ATOM 710 N N . GLU A 1 88 ? 8.082 -2.679 6.109 1.00 94.44 88 GLU A N 1
ATOM 711 C CA . GLU A 1 88 ? 8.431 -3.527 7.262 1.00 94.44 88 GLU A CA 1
ATOM 712 C C . GLU A 1 88 ? 8.413 -2.738 8.579 1.00 94.44 88 GLU A C 1
ATOM 714 O O . GLU A 1 88 ? 7.806 -3.168 9.564 1.00 94.44 88 GLU A O 1
ATOM 719 N N . LYS A 1 89 ? 9.012 -1.539 8.590 1.00 94.25 89 LYS A N 1
ATOM 720 C CA . LYS A 1 89 ? 8.993 -0.649 9.761 1.00 94.25 89 LYS A CA 1
ATOM 721 C C . LYS A 1 89 ? 7.580 -0.175 10.094 1.00 94.25 89 LYS A C 1
ATOM 723 O O . LYS A 1 89 ? 7.207 -0.154 11.261 1.00 94.25 89 LYS A O 1
ATOM 728 N N . ILE A 1 90 ? 6.796 0.190 9.078 1.00 95.06 90 ILE A N 1
ATOM 729 C CA . ILE A 1 90 ? 5.434 0.711 9.244 1.00 95.06 90 ILE A CA 1
ATOM 730 C C . ILE A 1 90 ? 4.525 -0.348 9.854 1.00 95.06 90 ILE A C 1
ATOM 732 O O . ILE A 1 90 ? 3.898 -0.070 10.872 1.00 95.06 90 ILE A O 1
ATOM 736 N N . ILE A 1 91 ? 4.469 -1.555 9.284 1.00 94.62 91 ILE A N 1
ATOM 737 C CA . ILE A 1 91 ? 3.607 -2.631 9.801 1.00 94.62 91 ILE A CA 1
ATOM 738 C C . ILE A 1 91 ? 3.963 -2.989 11.247 1.00 94.62 91 ILE A C 1
ATOM 740 O O . ILE A 1 91 ? 3.067 -3.251 12.056 1.00 94.62 91 ILE A O 1
ATOM 744 N N . SER A 1 92 ? 5.255 -2.928 11.571 1.00 91.25 92 SER A N 1
ATOM 745 C CA . SER A 1 92 ? 5.786 -3.172 12.912 1.00 91.25 92 SER A CA 1
ATOM 746 C C . SER A 1 92 ? 5.619 -1.994 13.872 1.00 91.25 92 SER A C 1
ATOM 748 O O . SER A 1 92 ? 5.943 -2.117 15.048 1.00 91.25 92 SER A O 1
ATOM 750 N N . SER A 1 93 ? 5.125 -0.844 13.413 1.00 92.88 93 SER A N 1
ATOM 751 C CA . SER A 1 93 ? 4.985 0.342 14.256 1.00 92.88 93 SER A CA 1
ATOM 752 C C . SER A 1 93 ? 3.670 0.346 15.036 1.00 92.88 93 SER A C 1
ATOM 754 O O . SER A 1 93 ? 2.583 0.064 14.514 1.00 92.88 93 SER A O 1
ATOM 756 N N . LYS A 1 94 ? 3.750 0.787 16.293 1.00 93.00 94 LYS A N 1
ATOM 757 C CA . LYS A 1 94 ? 2.574 1.059 17.126 1.00 93.00 94 LYS A CA 1
ATOM 758 C C . LYS A 1 94 ? 1.678 2.145 16.529 1.00 93.00 94 LYS A C 1
ATOM 760 O O . LYS A 1 94 ? 0.453 2.071 16.676 1.00 93.00 94 LYS A O 1
ATOM 765 N N . LEU A 1 95 ? 2.272 3.131 15.849 1.00 93.19 95 LEU A N 1
ATOM 766 C CA . LEU A 1 95 ? 1.548 4.186 15.137 1.00 93.19 95 LEU A CA 1
ATOM 767 C C . LEU A 1 95 ? 0.610 3.581 14.086 1.00 93.19 95 LEU A C 1
ATOM 769 O O . LEU A 1 95 ? -0.589 3.843 14.129 1.00 93.19 95 LEU A O 1
ATOM 773 N N . PHE A 1 96 ? 1.113 2.706 13.210 1.00 95.38 96 PHE A N 1
ATOM 774 C CA . PHE A 1 96 ? 0.287 2.079 12.177 1.00 95.38 96 PHE A CA 1
ATOM 775 C C . PHE A 1 96 ? -0.875 1.283 12.775 1.00 95.38 96 PHE A C 1
ATOM 777 O O . PHE A 1 96 ? -2.026 1.508 12.402 1.00 95.38 96 PHE A O 1
ATOM 784 N N . ARG A 1 97 ? -0.616 0.424 13.772 1.00 95.44 97 ARG A N 1
ATOM 785 C CA . ARG A 1 97 ? -1.684 -0.306 14.478 1.00 95.44 97 ARG A CA 1
ATOM 786 C C . ARG A 1 97 ? -2.739 0.638 15.053 1.00 95.44 97 ARG A C 1
ATOM 788 O O . ARG A 1 97 ? -3.936 0.390 14.914 1.00 95.44 97 ARG A O 1
ATOM 795 N N . THR A 1 98 ? -2.295 1.702 15.716 1.00 95.19 98 THR A N 1
ATOM 796 C CA . THR A 1 98 ? -3.182 2.663 16.378 1.00 95.19 98 THR A CA 1
ATOM 797 C C . THR A 1 98 ? -4.072 3.378 15.370 1.00 95.19 98 THR A C 1
ATOM 799 O O . THR A 1 98 ? -5.282 3.450 15.576 1.00 95.19 98 THR A O 1
ATOM 802 N N . GLU A 1 99 ? -3.509 3.841 14.257 1.00 95.94 99 GLU A N 1
ATOM 803 C CA . GLU A 1 99 ? -4.284 4.497 13.203 1.00 95.94 99 GLU A CA 1
ATOM 804 C C . GLU A 1 99 ? -5.266 3.533 12.521 1.00 95.94 99 GLU A C 1
ATOM 806 O O . GLU A 1 99 ? -6.405 3.914 12.248 1.00 95.94 99 GLU A O 1
ATOM 811 N N . ILE A 1 100 ? -4.897 2.259 12.328 1.00 97.50 100 ILE A N 1
ATOM 812 C CA . ILE A 1 100 ? -5.835 1.235 11.839 1.00 97.50 100 ILE A CA 1
ATOM 813 C C . ILE A 1 100 ? -6.988 1.044 12.829 1.00 97.50 100 ILE A C 1
ATOM 815 O O . ILE A 1 100 ? -8.153 1.064 12.432 1.00 97.50 100 ILE A O 1
ATOM 819 N N . TYR A 1 101 ? -6.694 0.879 14.122 1.00 97.56 101 TYR A N 1
ATOM 820 C CA . TYR A 1 101 ? -7.711 0.655 15.157 1.00 97.56 101 TYR A CA 1
ATOM 821 C C . TYR A 1 101 ? -8.656 1.850 15.289 1.00 97.56 101 TYR A C 1
ATOM 823 O O . TYR A 1 101 ? -9.869 1.663 15.413 1.00 97.56 101 TYR A O 1
ATOM 831 N N . ASN A 1 102 ? -8.113 3.062 15.200 1.00 97.06 102 ASN A N 1
ATOM 832 C CA . ASN A 1 102 ? -8.858 4.305 15.354 1.00 97.06 102 ASN A CA 1
ATOM 833 C C . ASN A 1 102 ? -9.520 4.798 14.066 1.00 97.06 102 ASN A C 1
ATOM 835 O O . ASN A 1 102 ? -10.291 5.755 14.135 1.00 97.06 102 ASN A O 1
ATOM 839 N N . HIS A 1 103 ? -9.284 4.158 12.916 1.00 97.25 103 HIS A N 1
ATOM 840 C CA . HIS A 1 103 ? -9.903 4.563 11.660 1.00 97.25 103 HIS A CA 1
ATOM 841 C C . HIS A 1 103 ? -11.432 4.623 11.786 1.00 97.25 103 HIS A C 1
ATOM 843 O O . HIS A 1 103 ? -12.078 3.672 12.248 1.00 97.25 103 HIS A O 1
ATOM 849 N N . THR A 1 104 ? -12.021 5.740 11.349 1.00 96.94 104 THR A N 1
ATOM 850 C CA . THR A 1 104 ? -13.468 5.947 11.410 1.00 96.94 104 THR A CA 1
ATOM 851 C C . THR A 1 104 ? -14.093 6.193 10.045 1.00 96.94 104 THR A C 1
ATOM 853 O O . THR A 1 104 ? -13.582 6.933 9.208 1.00 96.94 104 THR A O 1
ATOM 856 N N . TYR A 1 105 ? -15.283 5.627 9.859 1.00 96.75 105 TYR A N 1
ATOM 857 C CA . TYR A 1 105 ? -16.158 5.911 8.734 1.00 96.75 105 TYR A CA 1
ATOM 858 C C . TYR A 1 105 ? -17.604 6.013 9.214 1.00 96.75 105 TYR A C 1
ATOM 860 O O . TYR A 1 105 ? -18.103 5.166 9.962 1.00 96.75 105 TYR A O 1
ATOM 868 N N . ALA A 1 106 ? -18.296 7.070 8.776 1.00 95.88 106 ALA A N 1
ATOM 869 C CA . ALA A 1 106 ? -19.665 7.381 9.190 1.00 95.88 106 ALA A CA 1
ATOM 870 C C . ALA A 1 106 ? -19.836 7.435 10.726 1.00 95.88 106 ALA A C 1
ATOM 872 O O . ALA A 1 106 ? -20.813 6.917 11.268 1.00 95.88 106 ALA A O 1
ATOM 873 N N . LYS A 1 107 ? -18.872 8.070 11.418 1.00 96.31 107 LYS A N 1
ATOM 874 C CA . LYS A 1 107 ? -18.819 8.236 12.887 1.00 96.31 107 LYS A CA 1
ATOM 875 C C . LYS A 1 107 ? -18.723 6.926 13.684 1.00 96.31 107 LYS A C 1
ATOM 877 O O . LYS A 1 107 ? -19.049 6.901 14.867 1.00 96.31 107 LYS A O 1
ATOM 882 N N . LYS A 1 108 ? -18.296 5.836 13.048 1.00 97.19 108 LYS A N 1
ATOM 883 C CA . LYS A 1 108 ? -18.055 4.539 13.692 1.00 97.19 108 LYS A CA 1
ATOM 884 C C . LYS A 1 108 ? -16.614 4.113 13.440 1.00 97.19 108 LYS A C 1
ATOM 886 O O . LYS A 1 108 ? -16.089 4.414 12.371 1.00 97.19 108 LYS A O 1
ATOM 891 N N . GLN A 1 109 ? -16.010 3.401 14.389 1.00 97.38 109 GLN A N 1
ATOM 892 C CA . GLN A 1 109 ? -14.696 2.771 14.223 1.00 97.38 109 GLN A CA 1
ATOM 893 C C . GLN A 1 109 ? -14.818 1.570 13.282 1.00 97.38 109 GLN A C 1
ATOM 895 O O . GLN A 1 109 ? -15.118 0.454 13.700 1.00 97.38 109 GLN A O 1
ATOM 900 N N . GLN A 1 110 ? -14.716 1.849 11.989 1.00 97.94 110 GLN A N 1
ATOM 901 C CA . GLN A 1 110 ? -14.833 0.879 10.911 1.00 97.94 110 GLN A CA 1
ATOM 902 C C . GLN A 1 110 ? -14.209 1.461 9.644 1.00 97.94 110 GLN A C 1
ATOM 904 O O . GLN A 1 110 ? -14.244 2.675 9.435 1.00 97.94 110 GLN A O 1
ATOM 909 N N . PHE A 1 111 ? -13.779 0.586 8.744 1.00 98.31 111 PHE A N 1
ATOM 910 C CA . PHE A 1 111 ? -13.551 0.927 7.343 1.00 98.31 111 PHE A CA 1
ATOM 911 C C . PHE A 1 111 ? -14.844 0.793 6.535 1.00 98.31 111 PHE A C 1
ATOM 913 O O . PHE A 1 111 ? -15.719 -0.030 6.824 1.00 98.31 111 PHE A O 1
ATOM 920 N N . LYS A 1 112 ? -14.955 1.549 5.444 1.00 96.88 112 LYS A N 1
ATOM 921 C CA . LYS A 1 112 ? -15.943 1.263 4.403 1.00 96.88 112 LYS A CA 1
ATOM 922 C C . LYS A 1 112 ? -15.572 -0.054 3.701 1.00 96.88 112 LYS A C 1
ATOM 924 O O . LYS A 1 112 ? -14.407 -0.312 3.431 1.00 96.88 112 LYS A O 1
ATOM 929 N N . ARG A 1 113 ? -16.560 -0.890 3.352 1.00 95.19 113 ARG A N 1
ATOM 930 C CA . ARG A 1 113 ? -16.329 -2.186 2.665 1.00 95.19 113 ARG A CA 1
ATOM 931 C C . ARG A 1 113 ? -15.310 -3.087 3.395 1.00 95.19 113 ARG A C 1
ATOM 933 O O . ARG A 1 113 ? -14.505 -3.769 2.774 1.00 95.19 113 ARG A O 1
ATOM 940 N N . ASN A 1 114 ? -15.409 -3.135 4.720 1.00 96.88 114 ASN A N 1
ATOM 941 C CA . ASN A 1 114 ? -14.623 -3.992 5.612 1.00 96.88 114 ASN A CA 1
ATOM 942 C C . ASN A 1 114 ? -15.003 -5.486 5.578 1.00 96.88 114 ASN A C 1
ATOM 944 O O . ASN A 1 114 ? -14.498 -6.254 6.387 1.00 96.88 114 ASN A O 1
ATOM 948 N N . GLN A 1 115 ? -15.933 -5.905 4.712 1.00 96.81 115 GLN A N 1
ATOM 949 C CA . GLN A 1 115 ? -16.458 -7.280 4.669 1.00 96.81 115 GLN A CA 1
ATOM 950 C C . GLN A 1 115 ? -17.028 -7.775 6.013 1.00 96.81 115 GLN A C 1
ATOM 952 O O . GLN A 1 115 ? -16.961 -8.961 6.321 1.00 96.81 115 GLN A O 1
ATOM 957 N N . GLY A 1 116 ? -17.564 -6.864 6.832 1.00 97.44 116 GLY A N 1
ATOM 958 C CA . GLY A 1 116 ? -18.078 -7.188 8.167 1.00 97.44 116 GLY A CA 1
ATOM 959 C C . GLY A 1 116 ? -17.000 -7.365 9.241 1.00 97.44 116 GLY A C 1
ATOM 960 O O . GLY A 1 116 ? -17.343 -7.689 10.372 1.00 97.44 116 GLY A O 1
ATOM 961 N N . LYS A 1 117 ? -15.725 -7.131 8.913 1.00 98.25 117 LYS A N 1
ATOM 962 C CA . LYS A 1 117 ? -14.594 -7.245 9.839 1.00 98.25 117 LYS A CA 1
ATOM 963 C C . LYS A 1 117 ? -14.407 -5.971 10.661 1.00 98.25 117 LYS A C 1
ATOM 965 O O . LYS A 1 117 ? -14.558 -4.856 10.154 1.00 98.25 117 LYS A O 1
ATOM 970 N N . SER A 1 118 ? -14.039 -6.131 11.921 1.00 98.44 118 SER A N 1
ATOM 971 C CA . SER A 1 118 ? -13.547 -5.051 12.777 1.00 98.44 118 SER A CA 1
ATOM 972 C C . SER A 1 118 ? -12.182 -4.532 12.307 1.00 98.44 118 SER A C 1
ATOM 974 O O . SER A 1 118 ? -11.464 -5.199 11.558 1.00 98.44 118 SER A O 1
ATOM 976 N N . ASN A 1 119 ? -11.794 -3.342 12.772 1.00 98.56 119 ASN A N 1
ATOM 977 C CA . ASN A 1 119 ? -10.481 -2.766 12.472 1.00 98.56 119 ASN A CA 1
ATOM 978 C C . ASN A 1 119 ? -9.336 -3.670 12.970 1.00 98.56 119 ASN A C 1
ATOM 980 O O . ASN A 1 119 ? -8.322 -3.825 12.293 1.00 98.56 119 ASN A O 1
ATOM 984 N N . GLN A 1 120 ? -9.524 -4.319 14.121 1.00 98.19 120 GLN A N 1
ATOM 985 C CA . GLN A 1 120 ? -8.576 -5.267 14.704 1.00 98.19 120 GLN A CA 1
ATOM 986 C C . GLN A 1 120 ? -8.432 -6.527 13.847 1.00 98.19 120 GLN A C 1
ATOM 988 O O . GLN A 1 120 ? -7.321 -7.005 13.641 1.00 98.19 120 GLN A O 1
ATOM 993 N N . GLU A 1 121 ? -9.535 -7.053 13.309 1.00 98.38 121 GLU A N 1
ATOM 994 C CA . GLU A 1 121 ? -9.492 -8.194 12.389 1.00 98.38 121 GLU A CA 1
ATOM 995 C C . GLU A 1 121 ? -8.813 -7.839 11.064 1.00 98.38 121 GLU A C 1
ATOM 997 O O . GLU A 1 121 ? -8.092 -8.668 10.518 1.00 98.38 121 GLU A O 1
ATOM 1002 N N . ILE A 1 122 ? -9.001 -6.617 10.555 1.00 98.50 122 ILE A N 1
ATOM 1003 C CA . ILE A 1 122 ? -8.287 -6.134 9.363 1.00 98.50 122 ILE A CA 1
ATOM 1004 C C . ILE A 1 122 ? -6.784 -6.058 9.634 1.00 98.50 122 ILE A C 1
ATOM 1006 O O . ILE A 1 122 ? -6.004 -6.584 8.847 1.00 98.50 122 ILE A O 1
ATOM 1010 N N . TYR A 1 123 ? -6.376 -5.462 10.758 1.00 98.00 123 TYR A N 1
ATOM 1011 C CA . TYR A 1 123 ? -4.964 -5.417 11.142 1.00 98.00 123 TYR A CA 1
ATOM 1012 C C . TYR A 1 123 ? -4.371 -6.820 11.297 1.00 98.00 123 TYR A C 1
ATOM 1014 O O . TYR A 1 123 ? -3.285 -7.093 10.799 1.00 98.00 123 TYR A O 1
ATOM 1022 N N . LYS A 1 124 ? -5.115 -7.738 11.924 1.00 97.19 124 LYS A N 1
ATOM 1023 C CA . LYS A 1 124 ? -4.711 -9.138 12.058 1.00 97.19 124 LYS A CA 1
ATOM 1024 C C . LYS A 1 124 ? -4.500 -9.806 10.696 1.00 97.19 124 LYS A C 1
ATOM 1026 O O . LYS A 1 124 ? -3.495 -10.479 10.531 1.00 97.19 124 LYS A O 1
ATOM 1031 N N . ILE A 1 125 ? -5.390 -9.588 9.724 1.00 97.38 125 ILE A N 1
ATOM 1032 C CA . ILE A 1 125 ? -5.226 -10.116 8.357 1.00 97.38 125 ILE A CA 1
ATOM 1033 C C . ILE A 1 125 ? -3.957 -9.574 7.703 1.00 97.38 125 ILE A C 1
ATOM 1035 O O . ILE A 1 125 ? -3.242 -10.335 7.063 1.00 97.38 125 ILE A O 1
ATOM 1039 N N . ILE A 1 126 ? -3.665 -8.283 7.888 1.00 97.62 126 ILE A N 1
ATOM 1040 C CA . ILE A 1 126 ? -2.425 -7.683 7.387 1.00 97.62 126 ILE A CA 1
ATOM 1041 C C . ILE A 1 126 ? -1.208 -8.382 8.008 1.00 97.62 126 ILE A C 1
ATOM 1043 O O . ILE A 1 126 ? -0.309 -8.779 7.280 1.00 97.62 126 ILE A O 1
ATOM 1047 N N . LEU A 1 127 ? -1.195 -8.590 9.329 1.00 96.88 127 LEU A N 1
ATOM 1048 C CA . LEU A 1 127 ? -0.080 -9.259 10.008 1.00 96.88 127 LEU A CA 1
ATOM 1049 C C . LEU A 1 127 ? 0.089 -10.727 9.611 1.00 96.88 127 LEU A C 1
ATOM 1051 O O . LEU A 1 127 ? 1.214 -11.214 9.558 1.00 96.88 127 LEU A O 1
ATOM 1055 N N . GLU A 1 128 ? -1.013 -11.438 9.371 1.00 97.12 128 GLU A N 1
ATOM 1056 C CA . GLU A 1 128 ? -0.997 -12.864 9.045 1.00 97.12 128 GLU A CA 1
ATOM 1057 C C . GLU A 1 128 ? -0.377 -13.171 7.672 1.00 97.12 128 GLU A C 1
ATOM 1059 O O . GLU A 1 128 ? -0.004 -14.321 7.445 1.00 97.12 128 GLU A O 1
ATOM 1064 N N . GLY A 1 129 ? -0.268 -12.191 6.765 1.00 96.38 129 GLY A N 1
ATOM 1065 C CA . GLY A 1 129 ? 0.348 -12.354 5.436 1.00 96.38 129 GLY A CA 1
ATOM 1066 C C . GLY A 1 129 ? -0.461 -13.201 4.441 1.00 96.38 129 GLY A C 1
ATOM 1067 O O . GLY A 1 129 ? -0.264 -13.109 3.233 1.00 96.38 129 GLY A O 1
ATOM 1068 N N . ALA A 1 130 ? -1.449 -13.959 4.925 1.00 94.69 130 ALA A N 1
ATOM 1069 C CA . ALA A 1 130 ? -2.303 -14.798 4.097 1.00 94.69 130 ALA A CA 1
ATOM 1070 C C . ALA A 1 130 ? -3.153 -13.968 3.116 1.00 94.69 130 ALA A C 1
ATOM 1072 O O . ALA A 1 130 ? -3.900 -13.066 3.509 1.00 94.69 130 ALA A O 1
ATOM 1073 N N . ASP A 1 131 ? -3.114 -14.344 1.839 1.00 93.12 131 ASP A N 1
ATOM 1074 C CA . ASP A 1 131 ? -3.914 -13.745 0.774 1.00 93.12 131 ASP A CA 1
ATOM 1075 C C . ASP A 1 131 ? -4.891 -14.767 0.155 1.00 93.12 131 ASP A C 1
ATOM 1077 O O . ASP A 1 131 ? -5.003 -15.927 0.573 1.00 93.12 131 ASP A O 1
ATOM 1081 N N . LYS A 1 132 ? -5.680 -14.350 -0.841 1.00 93.81 132 LYS A N 1
ATOM 1082 C CA . LYS A 1 132 ? -6.674 -15.245 -1.459 1.00 93.81 132 LYS A CA 1
ATOM 1083 C C . LYS A 1 132 ? -6.059 -16.385 -2.291 1.00 93.81 132 LYS A C 1
ATOM 1085 O O . LYS A 1 132 ? -6.784 -17.337 -2.597 1.00 93.81 132 LYS A O 1
ATOM 1090 N N . TYR A 1 133 ? -4.770 -16.307 -2.628 1.00 92.44 133 TYR A N 1
ATOM 1091 C CA . TYR A 1 133 ? -3.998 -17.271 -3.419 1.00 92.44 133 TYR A CA 1
ATOM 1092 C C . TYR A 1 133 ? -3.130 -18.196 -2.551 1.00 92.44 133 TYR A C 1
ATOM 1094 O O . TYR A 1 133 ? -3.018 -19.381 -2.862 1.00 92.44 133 TYR A O 1
ATOM 1102 N N . ASN A 1 134 ? -2.567 -17.688 -1.454 1.00 91.69 134 ASN A N 1
ATOM 1103 C CA . ASN A 1 134 ? -1.889 -18.434 -0.400 1.00 91.69 134 ASN A CA 1
ATOM 1104 C C . ASN A 1 134 ? -2.607 -18.179 0.931 1.00 91.69 134 ASN A C 1
ATOM 1106 O O . ASN A 1 134 ? -2.382 -17.182 1.607 1.00 91.69 134 ASN A O 1
ATOM 1110 N N . ARG A 1 135 ? -3.486 -19.109 1.315 1.00 92.38 135 ARG A N 1
ATOM 1111 C CA . ARG A 1 135 ? -4.291 -18.998 2.545 1.00 92.38 135 ARG A CA 1
ATOM 1112 C C . ARG A 1 135 ? -3.540 -19.426 3.808 1.00 92.38 135 ARG A C 1
ATOM 1114 O O . ARG A 1 135 ? -4.148 -19.492 4.876 1.00 92.38 135 ARG A O 1
ATOM 1121 N N . THR A 1 136 ? -2.271 -19.800 3.680 1.00 95.94 136 THR A N 1
ATOM 1122 C CA . THR A 1 136 ? -1.441 -20.206 4.813 1.00 95.94 136 THR A CA 1
ATOM 1123 C C . THR A 1 136 ? -0.960 -18.956 5.530 1.00 95.94 136 THR A C 1
ATOM 1125 O O . THR A 1 136 ? -0.476 -18.036 4.888 1.00 95.94 136 THR A O 1
ATOM 1128 N N . VAL A 1 137 ? -1.100 -18.924 6.854 1.00 96.81 137 VAL A N 1
ATOM 1129 C CA . VAL A 1 137 ? -0.498 -17.868 7.673 1.00 96.81 137 VAL A CA 1
ATOM 1130 C C . VAL A 1 137 ? 0.992 -18.156 7.792 1.00 96.81 137 VAL A C 1
ATOM 1132 O O . VAL A 1 137 ? 1.380 -19.134 8.433 1.00 96.81 137 VAL A O 1
ATOM 1135 N N . ASP A 1 138 ? 1.804 -17.314 7.173 1.00 96.31 138 ASP A N 1
ATOM 1136 C CA . ASP A 1 138 ? 3.268 -17.358 7.212 1.00 96.31 138 ASP A CA 1
ATOM 1137 C C . ASP A 1 138 ? 3.884 -16.032 7.679 1.00 96.31 138 ASP A C 1
ATOM 1139 O O . ASP A 1 138 ? 5.098 -15.960 7.858 1.00 96.31 138 ASP A O 1
ATOM 1143 N N . TYR A 1 139 ? 3.042 -15.032 7.972 1.00 96.62 139 TYR A N 1
ATOM 1144 C CA . TYR A 1 139 ? 3.454 -13.685 8.360 1.00 96.62 139 TYR A CA 1
ATOM 1145 C C . TYR A 1 139 ? 4.279 -12.979 7.271 1.00 96.62 139 TYR A C 1
ATOM 1147 O O . TYR A 1 139 ? 4.993 -12.030 7.571 1.00 96.62 139 TYR A O 1
ATOM 1155 N N . GLU A 1 140 ? 4.168 -13.386 6.005 1.00 96.44 140 GLU A N 1
ATOM 1156 C CA . GLU A 1 140 ? 4.875 -12.757 4.891 1.00 96.44 140 GLU A CA 1
ATOM 1157 C C . GLU A 1 140 ? 3.880 -12.148 3.898 1.00 96.44 140 GLU A C 1
ATOM 1159 O O . GLU A 1 140 ? 2.983 -12.812 3.384 1.00 96.44 140 GLU A O 1
ATOM 1164 N N . LEU A 1 141 ? 4.020 -10.852 3.608 1.00 96.81 141 LEU A N 1
ATOM 1165 C CA . LEU A 1 141 ? 3.240 -10.214 2.550 1.00 96.81 141 LEU A CA 1
ATOM 1166 C C . LEU A 1 141 ? 3.939 -10.442 1.208 1.00 96.81 141 LEU A C 1
ATOM 1168 O O . LEU A 1 141 ? 4.852 -9.701 0.832 1.00 96.81 141 LEU A O 1
ATOM 1172 N N . ASP A 1 142 ? 3.481 -11.465 0.490 1.00 96.56 142 ASP A N 1
ATOM 1173 C CA . ASP A 1 142 ? 3.951 -11.810 -0.851 1.00 96.56 142 ASP A CA 1
ATOM 1174 C C . ASP A 1 142 ? 3.415 -10.860 -1.931 1.00 96.56 142 ASP A C 1
ATOM 1176 O O . ASP A 1 142 ? 2.203 -10.727 -2.133 1.00 96.56 142 ASP A O 1
ATOM 1180 N N . MET A 1 143 ? 4.305 -10.290 -2.738 1.00 96.94 143 MET A N 1
ATOM 1181 C CA . MET A 1 143 ? 3.946 -9.478 -3.898 1.00 96.94 143 MET A CA 1
ATOM 1182 C C . MET A 1 143 ? 4.783 -9.848 -5.120 1.00 96.94 143 MET A C 1
ATOM 1184 O O . MET A 1 143 ? 6.005 -9.938 -5.051 1.00 96.94 143 MET A O 1
ATOM 1188 N N . ILE A 1 144 ? 4.124 -9.997 -6.270 1.00 97.31 144 ILE A N 1
ATOM 1189 C CA . ILE A 1 144 ? 4.779 -10.197 -7.569 1.00 97.31 144 ILE A CA 1
ATOM 1190 C C . ILE A 1 144 ? 4.494 -8.965 -8.417 1.00 97.31 144 ILE A C 1
ATOM 1192 O O . ILE A 1 144 ? 3.355 -8.750 -8.822 1.00 97.31 144 ILE A O 1
ATOM 1196 N N . LEU A 1 145 ? 5.505 -8.143 -8.675 1.00 97.56 145 LEU A N 1
ATOM 1197 C CA . LEU A 1 145 ? 5.341 -6.897 -9.409 1.00 97.56 145 LEU A CA 1
ATOM 1198 C C . LEU A 1 145 ? 5.711 -7.106 -10.873 1.00 97.56 145 LEU A C 1
ATOM 1200 O O . LEU A 1 145 ? 6.787 -7.614 -11.197 1.00 97.56 145 LEU A O 1
ATOM 1204 N N . CYS A 1 146 ? 4.833 -6.626 -11.744 1.00 96.94 146 CYS A N 1
ATOM 1205 C CA . CYS A 1 146 ? 5.003 -6.604 -13.186 1.00 96.94 146 CYS A CA 1
ATOM 1206 C C . CYS A 1 146 ? 5.068 -5.150 -13.679 1.00 96.94 146 CYS A C 1
ATOM 1208 O O . CYS A 1 146 ? 4.122 -4.386 -13.467 1.00 96.94 146 CYS A O 1
ATOM 1210 N N . PRO A 1 147 ? 6.126 -4.734 -14.385 1.00 96.44 147 PRO A N 1
ATOM 1211 C CA . PRO A 1 147 ? 6.188 -3.404 -14.968 1.00 96.44 147 PRO A CA 1
ATOM 1212 C C . PRO A 1 147 ? 5.271 -3.306 -16.192 1.00 96.44 147 PRO A C 1
ATOM 1214 O O . PRO A 1 147 ? 5.200 -4.209 -17.029 1.00 96.44 147 PRO A O 1
ATOM 1217 N N . TYR A 1 148 ? 4.613 -2.163 -16.349 1.00 95.38 148 TYR A N 1
ATOM 1218 C CA . TYR A 1 148 ? 4.003 -1.747 -17.611 1.00 95.38 148 TYR A CA 1
ATOM 1219 C C . TYR A 1 148 ? 4.192 -0.244 -17.815 1.00 95.38 148 TYR A C 1
ATOM 1221 O O . TYR A 1 148 ? 4.653 0.463 -16.924 1.00 95.38 148 TYR A O 1
ATOM 1229 N N . TYR A 1 149 ? 3.827 0.276 -18.986 1.00 94.31 149 TYR A N 1
ATOM 1230 C CA . TYR A 1 149 ? 3.836 1.717 -19.225 1.00 94.31 149 TYR A CA 1
ATOM 1231 C C . TYR A 1 149 ? 2.532 2.172 -19.859 1.00 94.31 149 TYR A C 1
ATOM 1233 O O . TYR A 1 149 ? 2.061 1.585 -20.832 1.00 94.31 149 TYR A O 1
ATOM 1241 N N . SER A 1 150 ? 1.953 3.233 -19.304 1.00 93.19 150 SER A N 1
ATOM 1242 C CA . SER A 1 150 ? 0.741 3.855 -19.825 1.00 93.19 150 SER A CA 1
ATOM 1243 C C . SER A 1 150 ? 0.694 5.343 -19.489 1.00 93.19 150 SER A C 1
ATOM 1245 O O . SER A 1 150 ? 1.101 5.763 -18.406 1.00 93.19 150 SER A O 1
ATOM 1247 N N . GLN A 1 151 ? 0.126 6.132 -20.405 1.00 92.25 151 GLN A N 1
ATOM 1248 C CA . GLN A 1 151 ? -0.209 7.546 -20.187 1.00 92.25 151 GLN A CA 1
ATOM 1249 C C . GLN A 1 151 ? -1.552 7.734 -19.459 1.00 92.25 151 GLN A C 1
ATOM 1251 O O . GLN A 1 151 ? -1.963 8.863 -19.199 1.00 92.25 151 GLN A O 1
ATOM 1256 N N . LYS A 1 152 ? -2.258 6.648 -19.120 1.00 90.50 152 LYS A N 1
ATOM 1257 C CA . LYS A 1 152 ? -3.433 6.724 -18.245 1.00 90.50 152 LYS A CA 1
ATOM 1258 C C . LYS A 1 152 ? -3.010 7.122 -16.828 1.00 90.50 152 LYS A C 1
ATOM 1260 O O . LYS A 1 152 ? -1.875 6.871 -16.417 1.00 90.50 152 LYS A O 1
ATOM 1265 N N . ASN A 1 153 ? -3.946 7.698 -16.079 1.00 89.69 153 ASN A N 1
ATOM 1266 C CA . ASN A 1 153 ? -3.737 8.076 -14.683 1.00 89.69 153 ASN A CA 1
ATOM 1267 C C . ASN A 1 153 ? -4.005 6.892 -13.742 1.00 89.69 153 ASN A C 1
ATOM 1269 O O . ASN A 1 153 ? -4.853 6.973 -12.861 1.00 89.69 153 ASN A O 1
ATOM 1273 N N . VAL A 1 154 ? -3.326 5.774 -14.010 1.00 91.19 154 VAL A N 1
ATOM 1274 C CA . VAL A 1 154 ? -3.380 4.543 -13.214 1.00 91.19 154 VAL A CA 1
ATOM 1275 C C . VAL A 1 154 ? -1.958 4.224 -12.784 1.00 91.19 154 VAL A C 1
ATOM 1277 O O . VAL A 1 154 ? -1.078 4.073 -13.641 1.00 91.19 154 VAL A O 1
ATOM 1280 N N . ILE A 1 155 ? -1.738 4.190 -11.473 1.00 94.50 155 ILE A N 1
ATOM 1281 C CA . ILE A 1 155 ? -0.416 4.002 -10.855 1.00 94.50 155 ILE A CA 1
ATOM 1282 C C . ILE A 1 155 ? -0.052 2.524 -10.810 1.00 94.50 155 ILE A C 1
ATOM 1284 O O . ILE A 1 155 ? 1.057 2.142 -11.182 1.00 94.50 155 ILE A O 1
ATOM 1288 N N . GLY A 1 156 ? -1.013 1.707 -10.405 1.00 94.25 156 GLY A N 1
ATOM 1289 C CA . GLY A 1 156 ? -0.963 0.265 -10.473 1.00 94.25 156 GLY A CA 1
ATOM 1290 C C . GLY A 1 156 ? -2.369 -0.311 -10.526 1.00 94.25 156 GLY A C 1
ATOM 1291 O O . GLY A 1 156 ? -3.356 0.434 -10.477 1.00 94.25 156 GLY A O 1
ATOM 1292 N N . TYR A 1 157 ? -2.426 -1.621 -10.726 1.00 93.81 157 TYR A N 1
ATOM 1293 C CA . TYR A 1 157 ? -3.641 -2.402 -10.553 1.00 93.81 157 TYR A CA 1
ATOM 1294 C C . TYR A 1 157 ? -3.296 -3.875 -10.303 1.00 93.81 157 TYR A C 1
ATOM 1296 O O . TYR A 1 157 ? -2.236 -4.369 -10.700 1.00 93.81 157 TYR A O 1
ATOM 1304 N N . THR A 1 158 ? -4.257 -4.612 -9.754 1.00 93.50 158 THR A N 1
ATOM 1305 C CA . THR A 1 158 ? -4.306 -6.080 -9.777 1.00 93.50 158 THR A CA 1
ATOM 1306 C C . THR A 1 158 ? -5.603 -6.568 -10.434 1.00 93.50 158 THR A C 1
ATOM 1308 O O . THR A 1 158 ? -6.570 -5.812 -10.596 1.00 93.50 158 THR A O 1
ATOM 1311 N N . TYR A 1 159 ? -5.639 -7.845 -10.820 1.00 90.19 159 TYR A N 1
ATOM 1312 C CA . TYR A 1 159 ? -6.877 -8.514 -11.225 1.00 90.19 159 TYR A CA 1
ATOM 1313 C C . TYR A 1 159 ? -7.426 -9.368 -10.085 1.00 90.19 159 TYR A C 1
ATOM 1315 O O . TYR A 1 159 ? -6.703 -9.938 -9.266 1.00 90.19 159 TYR A O 1
ATOM 1323 N N . SER A 1 160 ? -8.746 -9.532 -10.061 1.00 88.56 160 SER A N 1
ATOM 1324 C CA . SER A 1 160 ? -9.436 -10.313 -9.029 1.00 88.56 160 SER A CA 1
ATOM 1325 C C . SER A 1 160 ? -8.987 -11.783 -8.954 1.00 88.56 160 SER A C 1
ATOM 1327 O O . SER A 1 160 ? -9.107 -12.389 -7.888 1.00 88.56 160 SER A O 1
ATOM 1329 N N . ASN A 1 161 ? -8.455 -12.324 -10.052 1.00 88.38 161 ASN A N 1
ATOM 1330 C CA . ASN A 1 161 ? -8.049 -13.716 -10.248 1.00 88.38 161 ASN A CA 1
ATOM 1331 C C . ASN A 1 161 ? -6.537 -13.904 -10.497 1.00 88.38 161 ASN A C 1
ATOM 1333 O O . ASN A 1 161 ? -6.127 -14.992 -10.902 1.00 88.38 161 ASN A O 1
ATOM 1337 N N . ARG A 1 162 ? -5.716 -12.869 -10.282 1.00 91.06 162 ARG A N 1
ATOM 1338 C CA . ARG A 1 162 ? -4.254 -12.900 -10.434 1.00 91.06 162 ARG A CA 1
ATOM 1339 C C . ARG A 1 162 ? -3.503 -12.376 -9.206 1.00 91.06 162 ARG A C 1
ATOM 1341 O O . ARG A 1 162 ? -3.953 -11.418 -8.583 1.00 91.06 162 ARG A O 1
ATOM 1348 N N . LYS A 1 163 ? -2.384 -13.014 -8.840 1.00 94.19 163 LYS A N 1
ATOM 1349 C CA . LYS A 1 163 ? -1.557 -12.598 -7.684 1.00 94.19 163 LYS A CA 1
ATOM 1350 C C . LYS A 1 163 ? -0.653 -11.415 -8.031 1.00 94.19 163 LYS A C 1
ATOM 1352 O O . LYS A 1 163 ? -0.217 -10.686 -7.146 1.00 94.19 163 LYS A O 1
ATOM 1357 N N . GLU A 1 164 ? -0.376 -11.224 -9.314 1.00 95.44 164 GLU A N 1
ATOM 1358 C CA . GLU A 1 164 ? 0.519 -10.183 -9.788 1.00 95.44 164 GLU A CA 1
ATOM 1359 C C . GLU A 1 164 ? -0.084 -8.782 -9.640 1.00 95.44 164 GLU A C 1
ATOM 1361 O O . GLU A 1 164 ? -1.291 -8.578 -9.744 1.00 95.44 164 GLU A O 1
ATOM 1366 N N . ILE A 1 165 ? 0.797 -7.815 -9.419 1.00 96.44 165 ILE A N 1
ATOM 1367 C CA . ILE A 1 165 ? 0.499 -6.395 -9.295 1.00 96.44 165 ILE A CA 1
ATOM 1368 C C . ILE A 1 165 ? 1.208 -5.699 -10.450 1.00 96.44 165 ILE A C 1
ATOM 1370 O O . ILE A 1 165 ? 2.436 -5.727 -10.555 1.00 96.44 165 ILE A O 1
ATOM 1374 N N . TRP A 1 166 ? 0.451 -5.066 -11.336 1.00 96.38 166 TRP A N 1
ATOM 1375 C CA . TRP A 1 166 ? 1.019 -4.290 -12.427 1.00 96.38 166 TRP A CA 1
ATOM 1376 C C . TRP A 1 166 ? 1.307 -2.885 -11.937 1.00 96.38 166 TRP A C 1
ATOM 1378 O O . TRP A 1 166 ? 0.405 -2.205 -11.462 1.00 96.38 166 TRP A O 1
ATOM 1388 N N . VAL A 1 167 ? 2.545 -2.424 -12.097 1.00 96.62 167 VAL A N 1
ATOM 1389 C CA . VAL A 1 167 ? 2.958 -1.069 -11.715 1.00 96.62 167 VAL A CA 1
ATOM 1390 C C . VAL A 1 167 ? 3.368 -0.259 -12.935 1.00 96.62 167 VAL A C 1
ATOM 1392 O O . VAL A 1 167 ? 4.090 -0.726 -13.823 1.00 96.62 167 VAL A O 1
ATOM 1395 N N . ASN A 1 168 ? 2.883 0.975 -13.001 1.00 96.12 168 ASN A N 1
ATOM 1396 C CA . ASN A 1 168 ? 3.108 1.850 -14.134 1.00 96.12 168 ASN A CA 1
ATOM 1397 C C . ASN A 1 168 ? 4.459 2.552 -13.997 1.00 96.12 168 ASN A C 1
ATOM 1399 O O . ASN A 1 168 ? 4.658 3.421 -13.144 1.00 96.12 168 ASN A O 1
ATOM 1403 N N . MET A 1 169 ? 5.373 2.239 -14.909 1.00 96.50 169 MET A N 1
ATOM 1404 C CA . MET A 1 169 ? 6.714 2.812 -14.964 1.00 96.50 169 MET A CA 1
ATOM 1405 C C . MET A 1 169 ? 6.692 4.337 -15.129 1.00 96.50 169 MET A C 1
ATOM 1407 O O . MET A 1 169 ? 7.631 4.993 -14.696 1.00 96.50 169 MET A O 1
ATOM 1411 N N . ARG A 1 170 ? 5.618 4.935 -15.665 1.00 94.94 170 ARG A N 1
ATOM 1412 C CA . ARG A 1 170 ? 5.454 6.400 -15.677 1.00 94.94 170 ARG A CA 1
ATOM 1413 C C . ARG A 1 170 ? 5.501 7.005 -14.268 1.00 94.94 170 ARG A C 1
ATOM 1415 O O . ARG A 1 170 ? 6.026 8.095 -14.087 1.00 94.94 170 ARG A O 1
ATOM 1422 N N . TYR A 1 171 ? 4.959 6.317 -13.274 1.00 95.69 171 TYR A N 1
ATOM 1423 C CA . TYR A 1 171 ? 4.951 6.798 -11.895 1.00 95.69 171 TYR A CA 1
ATOM 1424 C C . TYR A 1 171 ? 6.221 6.364 -11.168 1.00 95.69 171 TYR A C 1
ATOM 1426 O O . TYR A 1 171 ? 6.960 7.199 -10.660 1.00 95.69 171 TYR A O 1
ATOM 1434 N N . TYR A 1 172 ? 6.537 5.069 -11.215 1.00 95.94 172 TYR A N 1
ATOM 1435 C CA . TYR A 1 172 ? 7.649 4.495 -10.454 1.00 95.94 172 TYR A CA 1
ATOM 1436 C C . TYR A 1 172 ? 9.029 4.976 -10.944 1.00 95.94 172 TYR A C 1
ATOM 1438 O O . TYR A 1 172 ? 9.943 5.196 -10.145 1.00 95.94 172 TYR A O 1
ATOM 1446 N N . ARG A 1 173 ? 9.197 5.166 -12.259 1.00 95.69 173 ARG A N 1
ATOM 1447 C CA . ARG A 1 173 ? 10.447 5.665 -12.848 1.00 95.69 173 ARG A CA 1
ATOM 1448 C C . ARG A 1 173 ? 10.432 7.183 -12.972 1.00 95.69 173 ARG A C 1
ATOM 1450 O O . ARG A 1 173 ? 11.319 7.830 -12.431 1.00 95.69 173 ARG A O 1
ATOM 1457 N N . ASP A 1 174 ? 9.428 7.741 -13.653 1.00 92.19 174 ASP A N 1
ATOM 1458 C CA . ASP A 1 174 ? 9.453 9.157 -14.059 1.00 92.19 174 ASP A CA 1
ATOM 1459 C C . ASP A 1 174 ? 8.975 10.126 -12.960 1.00 92.19 174 ASP A C 1
ATOM 1461 O O . ASP A 1 174 ? 9.022 11.338 -13.164 1.00 92.19 174 ASP A O 1
ATOM 1465 N N . GLY A 1 175 ? 8.508 9.620 -11.809 1.00 86.62 175 GLY A N 1
ATOM 1466 C CA . GLY A 1 175 ? 8.058 10.450 -10.684 1.00 86.62 175 GLY A CA 1
ATOM 1467 C C . GLY A 1 175 ? 6.840 11.315 -11.020 1.00 86.62 175 GLY A C 1
ATOM 1468 O O . GLY A 1 175 ? 6.700 12.440 -10.534 1.00 86.62 175 GLY A O 1
ATOM 1469 N N . HIS A 1 176 ? 5.987 10.840 -11.933 1.00 88.19 176 HIS A N 1
ATOM 1470 C CA . HIS A 1 176 ? 4.881 11.636 -12.450 1.00 88.19 176 HIS A CA 1
ATOM 1471 C C . HIS A 1 176 ? 3.923 12.090 -11.337 1.00 88.19 176 HIS A C 1
ATOM 1473 O O . HIS A 1 176 ? 3.559 11.303 -10.470 1.00 88.19 176 HIS A O 1
ATOM 1479 N N . ALA A 1 177 ? 3.484 13.352 -11.407 1.00 82.88 177 ALA A N 1
ATOM 1480 C CA . ALA A 1 177 ? 2.573 13.979 -10.444 1.00 82.88 177 ALA A CA 1
ATOM 1481 C C . ALA A 1 177 ? 3.092 14.008 -8.991 1.00 82.88 177 ALA A C 1
ATOM 1483 O O . ALA A 1 177 ? 2.293 14.038 -8.066 1.00 82.88 177 ALA A O 1
ATOM 1484 N N . GLY A 1 178 ? 4.416 14.010 -8.790 1.00 83.44 178 GLY A N 1
ATOM 1485 C CA . GLY A 1 178 ? 5.004 13.996 -7.446 1.00 83.44 178 GLY A CA 1
ATOM 1486 C C . GLY A 1 178 ? 4.984 12.617 -6.786 1.00 83.44 178 GLY A C 1
ATOM 1487 O O . GLY A 1 178 ? 5.256 12.518 -5.598 1.00 83.44 178 GLY A O 1
ATOM 1488 N N . PHE A 1 179 ? 4.684 11.557 -7.546 1.00 89.06 179 PHE A N 1
ATOM 1489 C CA . PHE A 1 179 ? 4.694 10.190 -7.043 1.00 89.06 179 PHE A CA 1
ATOM 1490 C C . PHE A 1 179 ? 6.120 9.760 -6.688 1.00 89.06 179 PHE A C 1
ATOM 1492 O O . PHE A 1 179 ? 6.981 9.604 -7.558 1.00 89.06 179 PHE A O 1
ATOM 1499 N N . ASP A 1 180 ? 6.358 9.589 -5.396 1.00 93.19 180 ASP A N 1
ATOM 1500 C CA . ASP A 1 180 ? 7.664 9.352 -4.799 1.00 93.19 180 ASP A CA 1
ATOM 1501 C C . ASP A 1 180 ? 7.740 7.977 -4.111 1.00 93.19 180 ASP A C 1
ATOM 1503 O O . ASP A 1 180 ? 6.874 7.114 -4.262 1.00 93.19 180 ASP A O 1
ATOM 1507 N N . GLU A 1 181 ? 8.809 7.746 -3.353 1.00 95.44 181 GLU A N 1
ATOM 1508 C CA . GLU A 1 181 ? 9.013 6.493 -2.622 1.00 95.44 181 GLU A CA 1
ATOM 1509 C C . GLU A 1 181 ? 7.931 6.229 -1.561 1.00 95.44 181 GLU A C 1
ATOM 1511 O O . GLU A 1 181 ? 7.531 5.081 -1.368 1.00 95.44 181 GLU A O 1
ATOM 1516 N N . ASN A 1 182 ? 7.421 7.271 -0.900 1.00 95.50 182 ASN A N 1
ATOM 1517 C CA . ASN A 1 182 ? 6.357 7.138 0.099 1.00 95.50 182 ASN A CA 1
ATOM 1518 C C . ASN A 1 182 ? 5.034 6.750 -0.574 1.00 95.50 182 ASN A C 1
ATOM 1520 O O . ASN A 1 182 ? 4.306 5.877 -0.103 1.00 95.50 182 ASN A O 1
ATOM 1524 N N . SER A 1 183 ? 4.786 7.309 -1.755 1.00 95.38 183 SER A N 1
ATOM 1525 C CA . SER A 1 183 ? 3.646 6.941 -2.587 1.00 95.38 183 SER A CA 1
ATOM 1526 C C . SER A 1 183 ? 3.736 5.483 -3.069 1.00 95.38 183 SER A C 1
ATOM 1528 O O . SER A 1 183 ? 2.719 4.789 -3.135 1.00 95.38 183 SER A O 1
ATOM 1530 N N . ILE A 1 184 ? 4.948 4.969 -3.341 1.00 97.12 184 ILE A N 1
ATOM 1531 C CA . ILE A 1 184 ? 5.172 3.542 -3.643 1.00 97.12 184 ILE A CA 1
ATOM 1532 C C . ILE A 1 184 ? 4.765 2.667 -2.451 1.00 97.12 184 ILE A C 1
ATOM 1534 O O . ILE A 1 184 ? 4.058 1.684 -2.662 1.00 97.12 184 ILE A O 1
ATOM 1538 N N . VAL A 1 185 ? 5.156 3.018 -1.219 1.00 97.44 185 VAL A N 1
ATOM 1539 C CA . VAL A 1 185 ? 4.746 2.296 0.007 1.00 97.44 185 VAL A CA 1
ATOM 1540 C C . VAL A 1 185 ? 3.224 2.159 0.061 1.00 97.44 185 VAL A C 1
ATOM 1542 O O . VAL A 1 185 ? 2.704 1.048 0.190 1.00 97.44 185 VAL A O 1
ATOM 1545 N N . GLY A 1 186 ? 2.509 3.279 -0.076 1.00 96.81 186 GLY A N 1
ATOM 1546 C CA . GLY A 1 186 ? 1.049 3.290 -0.031 1.00 96.81 186 GLY A CA 1
ATOM 1547 C C . GLY A 1 186 ? 0.412 2.462 -1.146 1.00 96.81 186 GLY A C 1
ATOM 1548 O O . GLY A 1 186 ? -0.514 1.690 -0.888 1.00 96.81 186 GLY A O 1
ATOM 1549 N N . ASN A 1 187 ? 0.935 2.570 -2.371 1.00 97.25 187 ASN A N 1
ATOM 1550 C CA . ASN A 1 187 ? 0.426 1.823 -3.517 1.00 97.25 187 ASN A CA 1
ATOM 1551 C C . ASN A 1 187 ? 0.636 0.308 -3.365 1.00 97.25 187 ASN A C 1
ATOM 1553 O O . ASN A 1 187 ? -0.290 -0.459 -3.594 1.00 97.25 187 ASN A O 1
ATOM 1557 N N . LEU A 1 188 ? 1.818 -0.140 -2.931 1.00 97.62 188 LEU A N 1
ATOM 1558 C CA . LEU A 1 188 ? 2.089 -1.570 -2.743 1.00 97.62 188 LEU A CA 1
ATOM 1559 C C . LEU A 1 188 ? 1.136 -2.202 -1.726 1.00 97.62 188 LEU A C 1
ATOM 1561 O O . LEU A 1 188 ? 0.552 -3.251 -1.995 1.00 97.62 188 LEU A O 1
ATOM 1565 N N . LEU A 1 189 ? 0.928 -1.544 -0.583 1.00 97.69 189 LEU A N 1
ATOM 1566 C CA . LEU A 1 189 ? 0.036 -2.074 0.445 1.00 97.69 189 LEU A CA 1
ATOM 1567 C C . LEU A 1 189 ? -1.437 -2.043 0.012 1.00 97.69 189 LEU A C 1
ATOM 1569 O O . LEU A 1 189 ? -2.185 -2.970 0.321 1.00 97.69 189 LEU A O 1
ATOM 1573 N N . HIS A 1 190 ? -1.850 -1.018 -0.739 1.00 97.50 190 HIS A N 1
ATOM 1574 C CA . HIS A 1 190 ? -3.178 -0.963 -1.350 1.00 97.50 190 HIS A CA 1
ATOM 1575 C C . HIS A 1 190 ? -3.431 -2.177 -2.249 1.00 97.50 190 HIS A C 1
ATOM 1577 O O . HIS A 1 190 ? -4.441 -2.867 -2.104 1.00 97.50 190 HIS A O 1
ATOM 1583 N N . GLU A 1 191 ? -2.509 -2.449 -3.169 1.00 97.06 191 GLU A N 1
ATOM 1584 C CA . GLU A 1 191 ? -2.641 -3.538 -4.136 1.00 97.06 191 GLU A CA 1
ATOM 1585 C C . GLU A 1 191 ? -2.591 -4.908 -3.460 1.00 97.06 191 GLU A C 1
ATOM 1587 O O . GLU A 1 191 ? -3.383 -5.799 -3.775 1.00 97.06 191 GLU A O 1
ATOM 1592 N N . TRP A 1 192 ? -1.732 -5.074 -2.452 1.00 97.62 192 TRP A N 1
ATOM 1593 C CA . TRP A 1 192 ? -1.725 -6.295 -1.654 1.00 97.62 192 TRP A CA 1
ATOM 1594 C C . TRP A 1 192 ? -3.066 -6.515 -0.933 1.00 97.62 192 TRP A C 1
ATOM 1596 O O . TRP A 1 192 ? -3.572 -7.635 -0.898 1.00 97.62 192 TRP A O 1
ATOM 1606 N N . LEU A 1 193 ? -3.729 -5.463 -0.441 1.00 97.75 193 LEU A N 1
ATOM 1607 C CA . LEU A 1 193 ? -5.049 -5.597 0.192 1.00 97.75 193 LEU A CA 1
ATOM 1608 C C . LEU A 1 193 ? -6.144 -6.061 -0.778 1.00 97.75 193 LEU A C 1
ATOM 1610 O O . LEU A 1 193 ? -7.095 -6.725 -0.353 1.00 97.75 193 LEU A O 1
ATOM 1614 N N . HIS A 1 194 ? -6.006 -5.788 -2.076 1.00 96.69 194 HIS A N 1
ATOM 1615 C CA . HIS A 1 194 ? -6.850 -6.412 -3.096 1.00 96.69 194 HIS A CA 1
ATOM 1616 C C . HIS A 1 194 ? -6.593 -7.917 -3.247 1.00 96.69 194 HIS A C 1
ATOM 1618 O O . HIS A 1 194 ? -7.534 -8.698 -3.463 1.00 96.69 194 HIS A O 1
ATOM 1624 N N . ASN A 1 195 ? -5.346 -8.356 -3.079 1.00 96.06 195 ASN A N 1
ATOM 1625 C CA . ASN A 1 195 ? -4.998 -9.776 -3.015 1.00 96.06 195 ASN A CA 1
ATOM 1626 C C . ASN A 1 195 ? -5.491 -10.430 -1.715 1.00 96.06 195 ASN A C 1
ATOM 1628 O O . ASN A 1 195 ? -5.985 -11.555 -1.758 1.00 96.06 195 ASN A O 1
ATOM 1632 N N . ALA A 1 196 ? -5.508 -9.704 -0.595 1.00 96.38 196 ALA A N 1
ATOM 1633 C CA . ALA A 1 196 ? -6.146 -10.132 0.655 1.00 96.38 196 ALA A CA 1
ATOM 1634 C C . ALA A 1 196 ? -7.691 -10.166 0.576 1.00 96.38 196 ALA A C 1
ATOM 1636 O O . ALA A 1 196 ? -8.372 -10.593 1.509 1.00 96.38 196 ALA A O 1
ATOM 1637 N N . GLY A 1 197 ? -8.262 -9.743 -0.556 1.00 95.88 197 GLY A N 1
ATOM 1638 C CA . GLY A 1 197 ? -9.681 -9.865 -0.874 1.00 95.88 197 GLY A CA 1
ATOM 1639 C C . GLY A 1 197 ? -10.502 -8.607 -0.618 1.00 95.88 197 GLY A C 1
ATOM 1640 O O . GLY A 1 197 ? -11.698 -8.621 -0.905 1.00 95.88 197 GLY A O 1
ATOM 1641 N N . PHE A 1 198 ? -9.914 -7.518 -0.122 1.00 96.56 198 PHE A N 1
ATOM 1642 C CA . PHE A 1 198 ? -10.630 -6.258 0.066 1.00 96.56 198 PHE A CA 1
ATOM 1643 C C . PHE A 1 198 ? -10.842 -5.528 -1.265 1.00 96.56 198 PHE A C 1
ATOM 1645 O O . PHE A 1 198 ? -10.040 -5.617 -2.187 1.00 96.56 198 PHE A O 1
ATOM 1652 N N . GLY A 1 199 ? -11.933 -4.772 -1.382 1.00 94.75 199 GLY A N 1
ATOM 1653 C CA . GLY A 1 199 ? -12.275 -4.090 -2.630 1.00 94.75 199 GLY A CA 1
ATOM 1654 C C . GLY A 1 199 ? -12.941 -2.740 -2.418 1.00 94.75 199 GLY A C 1
ATOM 1655 O O . GLY A 1 199 ? -13.434 -2.412 -1.336 1.00 94.75 199 GLY A O 1
ATOM 1656 N N . HIS A 1 200 ? -13.021 -1.968 -3.494 1.00 94.44 200 HIS A N 1
ATOM 1657 C CA . HIS A 1 200 ? -13.708 -0.680 -3.549 1.00 94.44 200 HIS A CA 1
ATOM 1658 C C . HIS A 1 200 ? -14.554 -0.572 -4.823 1.00 94.44 200 HIS A C 1
ATOM 1660 O O . HIS A 1 200 ? -14.579 -1.487 -5.641 1.00 94.44 200 HIS A O 1
ATOM 1666 N N . SER A 1 201 ? -15.349 0.493 -4.962 1.00 89.81 201 SER A N 1
ATOM 1667 C CA . SER A 1 201 ? -16.095 0.718 -6.210 1.00 89.81 201 SER A CA 1
ATOM 1668 C C . SER A 1 201 ? -15.112 0.976 -7.349 1.00 89.81 201 SER A C 1
ATOM 1670 O O . SER A 1 201 ? -14.151 1.717 -7.137 1.00 89.81 201 SER A O 1
ATOM 1672 N N . PHE A 1 202 ? -15.376 0.419 -8.531 1.00 85.00 202 PHE A N 1
ATOM 1673 C CA . PHE A 1 202 ? -14.628 0.748 -9.747 1.00 85.00 202 PHE A CA 1
ATOM 1674 C C . PHE A 1 202 ? -14.762 2.241 -10.081 1.00 85.00 202 PHE A C 1
ATOM 1676 O O . PHE A 1 202 ? -13.771 2.946 -10.250 1.00 85.00 202 PHE A O 1
ATOM 1683 N N . GLU A 1 203 ? -15.993 2.754 -10.053 1.00 85.75 203 GLU A N 1
ATOM 1684 C CA . GLU A 1 203 ? -16.272 4.172 -10.267 1.00 85.75 203 GLU A CA 1
ATOM 1685 C C . GLU A 1 203 ? -15.783 5.029 -9.099 1.00 85.75 203 GLU A C 1
ATOM 1687 O O . GLU A 1 203 ? -15.925 4.675 -7.918 1.00 85.75 203 GLU A O 1
ATOM 1692 N N . PHE A 1 204 ? -15.212 6.188 -9.428 1.00 86.81 204 PHE A N 1
ATOM 1693 C CA . PHE A 1 204 ? -14.835 7.182 -8.434 1.00 86.81 204 PHE A CA 1
ATOM 1694 C C . PHE A 1 204 ? -16.046 7.600 -7.590 1.00 86.81 204 PHE A C 1
ATOM 1696 O O . PHE A 1 204 ? -17.135 7.850 -8.097 1.00 86.81 204 PHE A O 1
ATOM 1703 N N . ASN A 1 205 ? -15.843 7.699 -6.277 1.00 89.75 205 ASN A N 1
ATOM 1704 C CA . ASN A 1 205 ? -16.785 8.333 -5.367 1.00 89.75 205 ASN A CA 1
ATOM 1705 C C . ASN A 1 205 ? -16.041 8.826 -4.124 1.00 89.75 205 ASN A C 1
ATOM 1707 O O . ASN A 1 205 ? -15.031 8.242 -3.723 1.00 89.75 205 ASN A O 1
ATOM 1711 N N . SER A 1 206 ? -16.600 9.843 -3.468 1.00 91.88 206 SER A N 1
ATOM 1712 C CA . SER A 1 206 ? -16.005 10.528 -2.308 1.00 91.88 206 SER A CA 1
ATOM 1713 C C . SER A 1 206 ? -15.723 9.627 -1.104 1.00 91.88 206 SER A C 1
ATOM 1715 O O . SER A 1 206 ? -15.044 10.029 -0.164 1.00 91.88 206 SER A O 1
ATOM 1717 N N . THR A 1 207 ? -16.248 8.402 -1.110 1.00 93.81 207 THR A N 1
ATOM 1718 C CA . THR A 1 207 ? -16.107 7.473 0.006 1.00 93.81 207 THR A CA 1
ATOM 1719 C C . THR A 1 207 ? -15.078 6.369 -0.221 1.00 93.81 207 THR A C 1
ATOM 1721 O O . THR A 1 207 ? -14.831 5.596 0.704 1.00 93.81 207 THR A O 1
ATOM 1724 N N . ARG A 1 208 ? -14.475 6.273 -1.418 1.00 93.88 208 ARG A N 1
ATOM 1725 C CA . ARG A 1 208 ? -13.430 5.277 -1.721 1.00 93.88 208 ARG A CA 1
ATOM 1726 C C . ARG A 1 208 ? -12.249 5.387 -0.772 1.00 93.88 208 ARG A C 1
ATOM 1728 O O . ARG A 1 208 ? -11.772 4.355 -0.322 1.00 93.88 208 ARG A O 1
ATOM 1735 N N . LYS A 1 209 ? -11.872 6.606 -0.386 1.00 94.06 209 LYS A N 1
ATOM 1736 C CA . LYS A 1 209 ? -10.782 6.859 0.562 1.00 94.06 209 LYS A CA 1
ATOM 1737 C C . LYS A 1 209 ? -10.943 6.214 1.937 1.00 94.06 209 LYS A C 1
ATOM 1739 O O . LYS A 1 209 ? -9.959 6.000 2.623 1.00 94.06 209 LYS A O 1
ATOM 1744 N N . TYR A 1 210 ? -12.173 5.867 2.323 1.00 96.19 210 TYR A N 1
ATOM 1745 C CA . TYR A 1 210 ? -12.459 5.160 3.575 1.00 96.19 210 TYR A CA 1
ATOM 1746 C C . TYR A 1 210 ? -12.515 3.638 3.401 1.00 96.19 210 TYR A C 1
ATOM 1748 O O . TYR A 1 210 ? -12.807 2.925 4.356 1.00 96.19 210 TYR A O 1
ATOM 1756 N N . THR A 1 211 ? -12.335 3.115 2.182 1.00 97.25 211 THR A N 1
ATOM 1757 C CA . THR A 1 211 ? -12.278 1.663 1.958 1.00 97.25 211 THR A CA 1
ATOM 1758 C C . THR A 1 211 ? -10.944 1.097 2.404 1.00 97.25 211 THR A C 1
ATOM 1760 O O . THR A 1 211 ? -9.956 1.820 2.386 1.00 97.25 211 THR A O 1
ATOM 1763 N N . VAL A 1 212 ? -10.910 -0.185 2.781 1.00 97.56 212 VAL A N 1
ATOM 1764 C CA . VAL A 1 212 ? -9.698 -0.819 3.329 1.00 97.56 212 VAL A CA 1
ATOM 1765 C C . VAL A 1 212 ? -8.453 -0.581 2.455 1.00 97.56 212 VAL A C 1
ATOM 1767 O O . VAL A 1 212 ? -7.503 -0.019 2.989 1.00 97.56 212 VAL A O 1
ATOM 1770 N N . PRO A 1 213 ? -8.435 -0.874 1.136 1.00 97.31 213 PRO A N 1
ATOM 1771 C CA . PRO A 1 213 ? -7.226 -0.678 0.326 1.00 97.31 213 PRO A CA 1
ATOM 1772 C C . PRO A 1 213 ? -6.744 0.779 0.312 1.00 97.31 213 PRO A C 1
ATOM 1774 O O . PRO A 1 213 ? -5.573 1.062 0.549 1.00 97.31 213 PRO A O 1
ATOM 1777 N N . TYR A 1 214 ? -7.668 1.725 0.115 1.00 95.94 214 TYR A N 1
ATOM 1778 C CA . TYR A 1 214 ? -7.343 3.149 0.062 1.00 95.94 214 TYR A CA 1
ATOM 1779 C C . TYR A 1 214 ? -6.894 3.713 1.406 1.00 95.94 214 TYR A C 1
ATOM 1781 O O . TYR A 1 214 ? -5.834 4.320 1.483 1.00 95.94 214 TYR A O 1
ATOM 1789 N N . ALA A 1 215 ? -7.691 3.521 2.456 1.00 96.81 215 ALA A N 1
ATOM 1790 C CA . ALA A 1 215 ? -7.411 4.088 3.767 1.00 96.81 215 ALA A CA 1
ATOM 1791 C C . ALA A 1 215 ? -6.075 3.575 4.312 1.00 96.81 215 ALA A C 1
ATOM 1793 O O . ALA A 1 215 ? -5.279 4.355 4.822 1.00 96.81 215 ALA A O 1
ATOM 1794 N N . VAL A 1 216 ? -5.811 2.275 4.164 1.00 97.69 216 VAL A N 1
ATOM 1795 C CA . VAL A 1 216 ? -4.563 1.668 4.632 1.00 97.69 216 VAL A CA 1
ATOM 1796 C C . VAL A 1 216 ? -3.372 2.094 3.767 1.00 97.69 216 VAL A C 1
ATOM 1798 O O . VAL A 1 216 ? -2.311 2.381 4.314 1.00 97.69 216 VAL A O 1
ATOM 1801 N N . GLY A 1 217 ? -3.543 2.207 2.445 1.00 97.06 217 GLY A N 1
ATOM 1802 C CA . GLY A 1 217 ? -2.508 2.742 1.557 1.00 97.06 217 GLY A CA 1
ATOM 1803 C C . GLY A 1 217 ? -2.133 4.191 1.891 1.00 97.06 217 GLY A C 1
ATOM 1804 O O . GLY A 1 217 ? -0.950 4.506 2.016 1.00 97.06 217 GLY A O 1
ATOM 1805 N N . TYR A 1 218 ? -3.122 5.063 2.117 1.00 95.81 218 TYR A N 1
ATOM 1806 C CA . TYR A 1 218 ? -2.880 6.449 2.536 1.00 95.81 218 TYR A CA 1
ATOM 1807 C C . TYR A 1 218 ? -2.191 6.529 3.900 1.00 95.81 218 TYR A C 1
ATOM 1809 O O . TYR A 1 218 ? -1.217 7.265 4.049 1.00 95.81 218 TYR A O 1
ATOM 1817 N N . LEU A 1 219 ? -2.638 5.724 4.870 1.00 96.38 219 LEU A N 1
ATOM 1818 C CA . LEU A 1 219 ? -1.988 5.619 6.175 1.00 96.38 219 LEU A CA 1
ATOM 1819 C C . LEU A 1 219 ? -0.515 5.233 6.046 1.00 96.38 219 LEU A C 1
ATOM 1821 O O . LEU A 1 219 ? 0.344 5.900 6.614 1.00 96.38 219 LEU A O 1
ATOM 1825 N N . ALA A 1 220 ? -0.209 4.185 5.281 1.00 96.88 220 ALA A N 1
ATOM 1826 C CA . ALA A 1 220 ? 1.166 3.733 5.108 1.00 96.88 220 ALA A CA 1
ATOM 1827 C C . ALA A 1 220 ? 2.037 4.790 4.412 1.00 96.88 220 ALA A C 1
ATOM 1829 O O . ALA A 1 220 ? 3.149 5.044 4.867 1.00 96.88 220 ALA A O 1
ATOM 1830 N N . SER A 1 221 ? 1.522 5.461 3.377 1.00 95.81 221 SER A N 1
ATOM 1831 C CA . SER A 1 221 ? 2.229 6.562 2.707 1.00 95.81 221 SER A CA 1
ATOM 1832 C C . SER A 1 221 ? 2.541 7.717 3.663 1.00 95.81 221 SER A C 1
ATOM 1834 O O . SER A 1 221 ? 3.676 8.183 3.716 1.00 95.81 221 SER A O 1
ATOM 1836 N N . GLY A 1 222 ? 1.565 8.161 4.459 1.00 94.19 222 GLY A N 1
ATOM 1837 C CA . GLY A 1 222 ? 1.782 9.270 5.389 1.00 94.19 222 GLY A CA 1
ATOM 1838 C C . GLY A 1 222 ? 2.696 8.908 6.568 1.00 94.19 222 GLY A C 1
ATOM 1839 O O . GLY A 1 222 ? 3.382 9.772 7.103 1.00 94.19 222 GLY A O 1
ATOM 1840 N N . ILE A 1 223 ? 2.737 7.637 6.991 1.00 94.50 223 ILE A N 1
ATOM 1841 C CA . ILE A 1 223 ? 3.703 7.183 8.006 1.00 94.50 223 ILE A CA 1
ATOM 1842 C C . ILE A 1 223 ? 5.101 7.093 7.389 1.00 94.50 223 ILE A C 1
ATOM 1844 O O . ILE A 1 223 ? 6.069 7.472 8.040 1.00 94.50 223 ILE A O 1
ATOM 1848 N N . ALA A 1 224 ? 5.213 6.648 6.134 1.00 95.0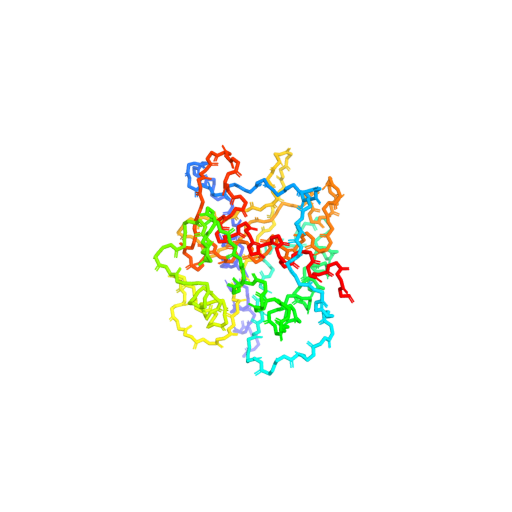6 224 ALA A N 1
ATOM 1849 C CA . ALA A 1 224 ? 6.480 6.598 5.407 1.00 95.06 224 ALA A CA 1
ATOM 1850 C C . ALA A 1 224 ? 7.156 7.968 5.286 1.00 95.06 224 ALA A C 1
ATOM 1852 O O . ALA A 1 224 ? 8.379 8.039 5.353 1.00 95.06 224 ALA A O 1
ATOM 1853 N N . GLU A 1 225 ? 6.372 9.038 5.138 1.00 93.00 225 GLU A N 1
ATOM 1854 C CA . GLU A 1 225 ? 6.869 10.418 5.103 1.00 93.00 225 GLU A CA 1
ATOM 1855 C C . GLU A 1 225 ? 7.478 10.871 6.442 1.00 93.00 225 GLU A C 1
ATOM 1857 O O . GLU A 1 225 ? 8.342 11.746 6.468 1.00 93.00 225 GLU A O 1
ATOM 1862 N N . LYS A 1 226 ? 7.058 10.262 7.558 1.00 90.00 226 LYS A N 1
ATOM 1863 C CA . LYS A 1 226 ? 7.537 10.591 8.908 1.00 90.00 226 LYS A CA 1
ATOM 1864 C C . LYS A 1 226 ? 8.795 9.819 9.328 1.00 90.00 226 LYS A C 1
ATOM 1866 O O . LYS A 1 226 ? 9.373 10.173 10.354 1.00 90.00 226 LYS A O 1
ATOM 1871 N N . LEU A 1 227 ? 9.171 8.764 8.595 1.00 87.69 227 LEU A N 1
ATOM 1872 C CA . LEU A 1 227 ? 10.352 7.917 8.848 1.00 87.69 227 LEU A CA 1
ATOM 1873 C C . LEU A 1 227 ? 11.645 8.551 8.325 1.00 87.69 227 LEU A C 1
ATOM 1875 O O . LEU A 1 227 ? 12.661 8.445 9.048 1.00 87.69 227 LEU A O 1
#

Foldseek 3Di:
DVVVVVVVVVVVLVVLQVQLPDPPDDPVQKLFDQDQPPPDDDQPDPDQLPPDQAPQPAAEDEAEGPLVVDDCSVVLVVLLVVLRVLLNSLLRTPSLLVSLQQQDDPNDQDFDQNVPDGSVVLNVLQQQLAFPVRNHRPNYVYEYEHEDADPDSGQWIDGLPGRYIYGHCCCSPVVPNVRGSLLSNLQRQLRSVVRNVWGDDSDDDPRRCRGPSNVSSSSSSVSSVSD

Secondary structure (DSSP, 8-state):
-HHHHHHHHHHHHHHHHHHS------GGGB------TT-----S----TTS-B-----EEEEEE-SGGGSTTHHHHHHHHHHHHHHHHHHHTBHHHHHHHHH-EETTEE--BT-TT--HHHHHHHHHH---SS--S--SEEEEEEEEE--SSS--EEEBTT-SEEEEEHHHHTT-GGG--HHHHHHHHHHHHHHHTT----SS--TTGGGBHHHHHHHHHHHHHTT-

Sequence (227 aa):
MKSLMIVLTIFTLQLEAKLCSTQHMSEEDRHDIYFDPNEEFEFTTNIDVNDELENVPTSFSVQLVGFENWRGGEEVQLKVEKARGKLEKIISSKLFRTEIYNHTYAKKQQFKRNQGKSNQEIYKIILEGADKYNRTVDYELDMILCPYYSQKNVIGYTYSNRKEIWVNMRYYRDGHAGFDENSIVGNLLHEWLHNAGFGHSFEFNSTRKYTVPYAVGYLASGIAEKL

pLDDT: mean 87.31, std 14.36, range [48.09, 98.56]